Protein AF-A0A835RM66-F1 (afdb_monomer_lite)

Secondary structure (DSSP, 8-state):
-HHHHHHHHHHHHHHHHHHHHHHHHHHHHHHHHHHHHHHHHHHHHHHHHHHHHHHHHHHHHHHHHHHHHHHHHHHHHHHHHHHHHHHHHHHHHTSSSS-----------------------HHHHHHHHHHHHHHHHHHHHHHHGGGGG-S-HHHHHHHHHHHHHHHTSHHHHHHHHHTTHHHHHHHHHHH---HHHHHHHHHHHHHHTTSHHHHHHHHHTTHHHHHHHHGGG---HHHHHHHHHHHHHHTT-GGGHHHHHHTTHHHHHHHGGGG--HHHHHHHHHHHHHHHHHHHHHHHTT---SS-HHHHTTHHHHHHHHHTGGG-

Foldseek 3Di:
DVVVVVVVVVVVVVVVVVVVVVVVVVVVVVVVVVVVVVVVVVVVVVVVVVVVVVVVVVVVVVVVVVVVVVVVVVVVVVVVVVVVVVVVVVVVVVVPPDDDDDDDDDDDDDDDDDDDDDDDDPVVVVVVVVVVCVVCLPPVLLVLLVQLVDPPPVSVLVSLQVLLVQLLDPVNLVVCVVSPVLVSLLCCLQPPPDPSNNLSSLSSLLSSLLDPVSLVVCLVVLVLLSLLVCLVVDLDLSSLLSSLSNLLSNLLDLVCVVSSVVSCNLVSLLVQVVSPDPSNVVSSVSSVVSNVVSVVVCVVVVNDDDDRSCVVSPVVVVCVVCVVVVVD

Sequence (328 aa):
MEESREEEKQQKAMDGLKLRVQEMSQMNEEAASIINSLEAIKDQLLSEKDLLGKELKSSQEKLVSEELRLKSLEVQNADLNKLLANKRVASEDEVTKGTDKNIRPSSVVEFPTHLSKLSKPRETIRGQRATIAKNFEEVGLSNLLPLLKSENLELQTHAVRVIANLAAEDINQQRIVEEGGLDGLLLLLDCSKDATVQRLAAGAIANLAMNGLNQDLIICKGGARLLANMAPKSDDPQTLRMIAGAIANLCGNERLHMILKEDGGLKALLAMVGSNHSNVISQVARGMANFAKCECRNINQGNWKGRSLLIEDGALHWIVANCTAFYR

Organism: Vanilla planifolia (NCBI:txid51239)

InterPro domains:
  IPR000225 Armadillo [PF00514] (172-209)
  IPR000225 Armadillo [PS50176] (139-181)
  IPR000225 Armadillo [PS50176] (180-223)
  IPR000225 Armadillo [SM00185] (129-168)
  IPR000225 Armadillo [SM00185] (169-210)
  IPR000225 Armadillo [SM00185] (211-252)
  IPR000225 Armadillo [SM00185] (253-293)
  IPR011989 Armadillo-like helical [G3DSA:1.25.10.10] (121-325)
  IPR016024 Armadillo-type fold [SSF48371] (140-294)
  IPR045156 Vacuolar protein 8 [PTHR47249] (77-323)

Radius of gyration: 34.59 Å; chains: 1; bounding box: 155×52×51 Å

Structure (mmCIF, N/CA/C/O backbone):
data_AF-A0A835RM66-F1
#
_entry.id   AF-A0A835RM66-F1
#
loop_
_atom_site.group_PDB
_atom_site.id
_atom_site.type_symbol
_atom_site.label_atom_id
_atom_site.label_alt_id
_atom_site.label_comp_id
_atom_site.label_asym_id
_atom_site.label_entity_id
_atom_site.label_seq_id
_atom_site.pdbx_PDB_ins_code
_atom_site.Cartn_x
_atom_site.Cartn_y
_atom_site.Cartn_z
_atom_site.occupancy
_atom_site.B_iso_or_equiv
_atom_site.auth_seq_id
_atom_site.auth_comp_id
_atom_site.auth_asym_id
_atom_site.auth_atom_id
_atom_site.pdbx_PDB_model_num
ATOM 1 N N . MET A 1 1 ? -81.146 17.437 13.739 1.00 63.06 1 MET A N 1
ATOM 2 C CA . MET A 1 1 ? -80.226 16.663 12.867 1.00 63.06 1 MET A CA 1
ATOM 3 C C . MET A 1 1 ? -78.944 17.429 12.560 1.00 63.06 1 MET A C 1
ATOM 5 O O . MET A 1 1 ? -77.903 16.796 12.485 1.00 63.06 1 MET A O 1
ATOM 9 N N . GLU A 1 2 ? -78.996 18.752 12.391 1.00 66.62 2 GLU A N 1
ATOM 10 C CA . GLU A 1 2 ? -77.819 19.572 12.063 1.00 66.62 2 GLU A CA 1
ATOM 11 C C . GLU A 1 2 ? -76.883 19.794 13.266 1.00 66.62 2 GLU A C 1
ATOM 13 O O . GLU A 1 2 ? -75.690 19.546 13.139 1.00 66.62 2 GLU A O 1
ATOM 18 N N . GLU A 1 3 ? -77.420 20.096 14.457 1.00 69.25 3 GLU A N 1
ATOM 19 C CA . GLU A 1 3 ? -76.634 20.208 15.706 1.00 69.25 3 GLU A CA 1
ATOM 20 C C . GLU A 1 3 ? -75.873 18.920 16.051 1.00 69.25 3 GLU A C 1
ATOM 22 O O . GLU A 1 3 ? -74.673 18.956 16.292 1.00 69.25 3 GLU A O 1
ATOM 27 N N . SER A 1 4 ? -76.528 17.759 15.960 1.00 72.00 4 SER A N 1
ATOM 28 C CA . SER A 1 4 ? -75.890 16.460 16.230 1.00 72.00 4 SER A CA 1
ATOM 29 C C . SER A 1 4 ? -74.752 16.127 15.250 1.00 72.00 4 SER A C 1
ATOM 31 O O . SER A 1 4 ? -73.794 15.460 15.633 1.00 72.00 4 SER A O 1
ATOM 33 N N . ARG A 1 5 ? -74.810 16.609 13.999 1.00 76.06 5 ARG A N 1
ATOM 34 C CA . ARG A 1 5 ? -73.709 16.451 13.029 1.00 76.06 5 ARG A CA 1
ATOM 35 C C . ARG A 1 5 ? -72.546 17.397 13.312 1.00 76.06 5 ARG A C 1
ATOM 37 O O . ARG A 1 5 ? -71.402 17.049 13.021 1.00 76.06 5 ARG A O 1
ATOM 44 N N . GLU A 1 6 ? -72.833 18.581 13.839 1.00 79.88 6 GLU A N 1
ATOM 45 C CA . GLU A 1 6 ? -71.812 19.561 14.203 1.00 79.88 6 GLU A CA 1
ATOM 46 C C . GLU A 1 6 ? -71.068 19.135 15.477 1.00 79.88 6 GLU A C 1
ATOM 48 O O . GLU A 1 6 ? -69.840 19.165 15.504 1.00 79.88 6 GLU A O 1
ATOM 53 N N . GLU A 1 7 ? -71.780 18.606 16.474 1.00 80.94 7 GLU A N 1
ATOM 54 C CA . GLU A 1 7 ? -71.184 17.986 17.666 1.00 80.94 7 GLU A CA 1
ATOM 55 C C . GLU A 1 7 ? -70.291 16.790 17.303 1.00 80.94 7 GLU A C 1
ATOM 57 O O . GLU A 1 7 ? -69.170 16.674 17.799 1.00 80.94 7 GLU A O 1
ATOM 62 N N . GLU A 1 8 ? -70.721 15.930 16.374 1.00 82.69 8 GLU A N 1
ATOM 63 C CA . GLU A 1 8 ? -69.911 14.792 15.923 1.00 82.69 8 GLU A CA 1
ATOM 64 C C . GLU A 1 8 ? -68.631 15.241 15.189 1.00 82.69 8 GLU A C 1
ATOM 66 O O . GLU A 1 8 ? -67.564 14.639 15.348 1.00 82.69 8 GLU A O 1
ATOM 71 N N . LYS A 1 9 ? -68.702 16.324 14.401 1.00 84.62 9 LYS A N 1
ATOM 72 C CA . LYS A 1 9 ? -67.518 16.930 13.769 1.00 84.62 9 LYS A CA 1
ATOM 73 C C . LYS A 1 9 ? -66.567 17.532 14.798 1.00 84.62 9 LYS A C 1
ATOM 75 O O . LYS A 1 9 ? -65.358 17.333 14.681 1.00 84.62 9 LYS A O 1
ATOM 80 N N . GLN A 1 10 ? -67.093 18.243 15.794 1.00 86.94 10 GLN A N 1
ATOM 81 C CA . GLN A 1 10 ? -66.290 18.830 16.866 1.00 86.94 10 GLN A CA 1
ATOM 82 C C . GLN A 1 10 ? -65.613 17.751 17.713 1.00 86.94 10 GLN A C 1
ATOM 84 O O . GLN A 1 10 ? -64.426 17.872 18.016 1.00 86.94 10 GLN A O 1
ATOM 89 N N . GLN A 1 11 ? -66.315 16.657 18.010 1.00 87.31 11 GLN A N 1
ATOM 90 C CA . GLN A 1 11 ? -65.754 15.524 18.739 1.00 87.31 11 GLN A CA 1
ATOM 91 C C . GLN A 1 11 ? -64.616 14.855 17.955 1.00 87.31 11 GLN A C 1
ATOM 93 O O . GLN A 1 11 ? -63.528 14.666 18.493 1.00 87.31 11 GLN A O 1
ATOM 98 N N . LYS A 1 12 ? -64.803 14.602 16.651 1.00 88.75 12 LYS A N 1
ATOM 99 C CA . LYS A 1 12 ? -63.736 14.066 15.783 1.00 88.75 12 LYS A CA 1
ATOM 100 C C . LYS A 1 12 ? -62.524 14.998 15.693 1.00 88.75 12 LYS A C 1
ATOM 102 O O . LYS A 1 12 ? -61.390 14.524 15.681 1.00 88.75 12 LYS A O 1
ATOM 107 N N . ALA A 1 13 ? -62.742 16.313 15.645 1.00 90.12 13 ALA A N 1
ATOM 108 C CA . ALA A 1 13 ? -61.656 17.292 15.656 1.00 90.12 13 ALA A CA 1
ATOM 109 C C . ALA A 1 13 ? -60.898 17.290 16.995 1.00 90.12 13 ALA A C 1
ATOM 111 O O . ALA A 1 13 ? -59.668 17.335 17.006 1.00 90.12 13 ALA A O 1
ATOM 112 N N . MET A 1 14 ? -61.617 17.187 18.116 1.00 91.06 14 MET A N 1
ATOM 113 C CA . MET A 1 14 ? -61.035 17.107 19.456 1.00 91.06 14 MET A CA 1
ATOM 114 C C . MET A 1 14 ? -60.210 15.830 19.648 1.00 91.06 14 MET A C 1
ATOM 116 O O . MET A 1 14 ? -59.100 15.893 20.176 1.00 91.06 14 MET A O 1
ATOM 120 N N . ASP A 1 15 ? -60.708 14.689 19.174 1.00 91.50 15 ASP A N 1
ATOM 121 C CA . ASP A 1 15 ? -59.996 13.412 19.255 1.00 91.50 15 ASP A CA 1
ATOM 122 C C . ASP A 1 15 ? -58.751 13.400 18.352 1.00 91.50 15 ASP A C 1
ATOM 124 O O . ASP A 1 15 ? -57.687 12.938 18.767 1.00 91.50 15 ASP A O 1
ATOM 128 N N . GLY A 1 16 ? -58.830 14.013 17.165 1.00 92.69 16 GLY A N 1
ATOM 129 C CA . GLY A 1 16 ? -57.670 14.216 16.293 1.00 92.69 16 GLY A CA 1
ATOM 130 C C . GLY A 1 16 ? -56.599 15.128 16.905 1.00 92.69 16 GLY A C 1
ATOM 131 O O . GLY A 1 16 ? -55.405 14.870 16.752 1.00 92.69 16 GLY A O 1
ATOM 132 N N . LEU A 1 17 ? -57.003 16.175 17.633 1.00 92.50 17 LEU A N 1
ATOM 133 C CA . LEU A 1 17 ? -56.071 17.032 18.371 1.00 92.50 17 LEU A CA 1
ATOM 134 C C . LEU A 1 17 ? -55.419 16.291 19.543 1.00 92.50 17 LEU A C 1
ATOM 136 O O . LEU A 1 17 ? -54.210 16.418 19.725 1.00 92.50 17 LEU A O 1
ATOM 140 N N . LYS A 1 18 ? -56.176 15.487 20.301 1.00 93.38 18 LYS A N 1
ATOM 141 C CA . LYS A 1 18 ? -55.625 14.663 21.391 1.00 93.38 18 LYS A CA 1
ATOM 142 C C . LYS A 1 18 ? -54.568 13.684 20.888 1.00 93.38 18 LYS A C 1
ATOM 144 O O . LYS A 1 18 ? -53.507 13.594 21.499 1.00 93.38 18 LYS A O 1
ATOM 149 N N . LEU A 1 19 ? -54.828 13.013 19.764 1.00 94.12 19 LEU A N 1
ATOM 150 C CA . LEU A 1 19 ? -53.869 12.085 19.164 1.00 94.12 19 LEU A CA 1
ATOM 151 C C . LEU A 1 19 ? -52.563 12.797 18.781 1.00 94.12 19 LEU A C 1
ATOM 153 O O . LEU A 1 19 ? -51.488 12.349 19.163 1.00 94.12 19 LEU A O 1
ATOM 157 N N . ARG A 1 20 ? -52.650 13.962 18.125 1.00 93.81 20 ARG A N 1
ATOM 158 C CA . ARG A 1 20 ? -51.460 14.755 17.763 1.00 93.81 20 ARG A CA 1
ATOM 159 C C . ARG A 1 20 ? -50.673 15.246 18.975 1.00 93.81 20 ARG A C 1
ATOM 161 O O . ARG A 1 20 ? -49.449 15.297 18.924 1.00 93.81 20 ARG A O 1
ATOM 168 N N . VAL A 1 21 ? -51.355 15.638 20.053 1.00 93.62 21 VAL A N 1
ATOM 169 C CA . VAL A 1 21 ? -50.689 16.046 21.301 1.00 93.62 21 VAL A CA 1
ATOM 170 C C . VAL A 1 21 ? -49.942 14.864 21.920 1.00 93.62 21 VAL A C 1
ATOM 172 O O . VAL A 1 21 ? -48.814 15.044 22.367 1.00 93.62 21 VAL A O 1
ATOM 175 N N . GLN A 1 22 ? -50.528 13.665 21.889 1.00 93.88 22 GLN A N 1
ATOM 176 C CA . GLN A 1 22 ? -49.893 12.445 22.388 1.00 93.88 22 GLN A CA 1
ATOM 177 C C . GLN A 1 22 ? -48.671 12.032 21.549 1.00 93.88 22 GLN A C 1
ATOM 179 O O . GLN A 1 22 ? -47.625 11.695 22.101 1.00 93.88 22 GLN A O 1
ATOM 184 N N . GLU A 1 23 ? -48.768 12.104 20.220 1.00 94.19 23 GLU A N 1
ATOM 185 C CA . GLU A 1 23 ? -47.629 11.870 19.320 1.00 94.19 23 GLU A CA 1
ATOM 186 C C . GLU A 1 23 ? -46.503 12.881 19.585 1.00 94.19 23 GLU A C 1
ATOM 188 O O . GLU A 1 23 ? -45.331 12.518 19.664 1.00 94.19 23 GLU A O 1
ATOM 193 N N . MET A 1 24 ? -46.852 14.155 19.790 1.00 92.00 24 MET A N 1
ATOM 194 C CA . MET A 1 24 ? -45.885 15.207 20.098 1.00 92.00 24 MET A CA 1
ATOM 195 C C . MET A 1 24 ? -45.226 15.020 21.469 1.00 92.00 24 MET A C 1
ATOM 197 O O . MET A 1 24 ? -44.024 15.246 21.593 1.00 92.00 24 MET A O 1
ATOM 201 N N . SER A 1 25 ? -45.969 14.586 22.493 1.00 92.06 25 SER A N 1
ATOM 202 C CA . SER A 1 25 ? -45.381 14.280 23.802 1.00 92.06 25 SER A CA 1
ATOM 203 C C . SER A 1 25 ? -44.422 13.096 23.726 1.00 92.06 25 SER A C 1
ATOM 205 O O . SER A 1 25 ? -43.335 13.177 24.288 1.00 92.06 25 SER A O 1
ATOM 207 N N . GLN A 1 26 ? -44.771 12.049 22.973 1.00 94.31 26 GLN A N 1
ATOM 208 C CA . GLN A 1 26 ? -43.894 10.894 22.790 1.00 94.31 26 GLN A CA 1
ATOM 209 C C . GLN A 1 26 ? -42.601 11.282 22.058 1.00 94.31 26 GLN A C 1
ATOM 211 O O . GLN A 1 26 ? -41.511 10.950 22.518 1.00 94.31 26 GLN A O 1
ATOM 216 N N . MET A 1 27 ? -42.699 12.057 20.971 1.00 93.00 27 MET A N 1
ATOM 217 C CA . MET A 1 27 ? -41.512 12.566 20.272 1.00 93.00 27 MET A CA 1
ATOM 218 C C . MET A 1 27 ? -40.627 13.433 21.180 1.00 93.00 27 MET A C 1
ATOM 220 O O . MET A 1 27 ? -39.403 13.365 21.091 1.00 93.00 27 MET A O 1
ATOM 224 N N . ASN A 1 28 ? -41.223 14.233 22.069 1.00 91.06 28 ASN A N 1
ATOM 225 C CA . ASN A 1 28 ? -40.467 15.045 23.023 1.00 91.06 28 ASN A CA 1
ATOM 226 C C . ASN A 1 28 ? -39.742 14.191 24.076 1.00 91.06 28 ASN A C 1
ATOM 228 O O . ASN A 1 28 ? -38.606 14.505 24.430 1.00 91.06 28 ASN A O 1
ATOM 232 N N . GLU A 1 29 ? -40.360 13.112 24.560 1.00 94.69 29 GLU A N 1
ATOM 233 C CA . GLU A 1 29 ? -39.720 12.161 25.480 1.00 94.69 29 GLU A CA 1
ATOM 234 C C . GLU A 1 29 ? -38.554 11.421 24.810 1.00 94.69 29 GLU A C 1
ATOM 236 O O . GLU A 1 29 ? -37.467 11.318 25.385 1.00 94.69 29 GLU A O 1
ATOM 241 N N . GLU A 1 30 ? -38.738 10.974 23.565 1.00 93.44 30 GLU A N 1
ATOM 242 C CA . GLU A 1 30 ? -37.680 10.347 22.766 1.00 93.44 30 GLU A CA 1
ATOM 243 C C . GLU A 1 30 ? -36.512 11.317 22.528 1.00 93.44 30 GLU A C 1
ATOM 245 O O . GLU A 1 30 ? -35.349 10.961 22.740 1.00 93.44 30 GLU A O 1
ATOM 250 N N . ALA A 1 31 ? -36.806 12.573 22.175 1.00 92.75 31 ALA A N 1
ATOM 251 C CA . ALA A 1 31 ? -35.794 13.612 22.009 1.00 92.75 31 ALA A CA 1
ATOM 252 C C . ALA A 1 31 ? -35.022 13.884 23.313 1.00 92.75 31 ALA A C 1
ATOM 254 O O . ALA A 1 31 ? -33.794 13.988 23.286 1.00 92.75 31 ALA A O 1
ATOM 255 N N . ALA A 1 32 ? -35.706 13.940 24.460 1.00 94.81 32 ALA A N 1
ATOM 256 C CA . ALA A 1 32 ? -35.064 14.114 25.763 1.00 94.81 32 ALA A CA 1
ATOM 257 C C . ALA A 1 32 ? -34.131 12.939 26.109 1.00 94.81 32 ALA A C 1
ATOM 259 O O . ALA A 1 32 ? -33.016 13.149 26.591 1.00 94.81 32 ALA A O 1
ATOM 260 N N . SER A 1 33 ? -34.539 11.703 25.802 1.00 94.38 33 SER A N 1
ATOM 261 C CA . SER A 1 33 ? -33.693 10.517 25.989 1.00 94.38 33 SER A CA 1
ATOM 262 C C . SER A 1 33 ? -32.429 10.558 25.122 1.00 94.38 33 SER A C 1
ATOM 264 O O . SER A 1 33 ? -31.346 10.176 25.578 1.00 94.38 33 SER A O 1
ATOM 266 N N . ILE A 1 34 ? -32.543 11.032 23.876 1.00 94.25 34 ILE A N 1
ATOM 267 C CA . ILE A 1 34 ? -31.396 11.200 22.972 1.00 94.25 34 ILE A CA 1
ATOM 268 C C . ILE A 1 34 ? -30.441 12.266 23.515 1.00 94.25 34 ILE A C 1
ATOM 270 O O . ILE A 1 34 ? -29.236 12.024 23.556 1.00 94.25 34 ILE A O 1
ATOM 274 N N . ILE A 1 35 ? -30.959 13.411 23.971 1.00 94.38 35 ILE A N 1
ATOM 275 C CA . ILE A 1 35 ? -30.142 14.492 24.544 1.00 94.38 35 ILE A CA 1
ATOM 276 C C . ILE A 1 35 ? -29.338 13.981 25.743 1.00 94.38 35 ILE A C 1
ATOM 278 O O . ILE A 1 35 ? -28.118 14.122 25.745 1.00 94.38 35 ILE A O 1
ATOM 282 N N . ASN A 1 36 ? -29.979 13.292 26.690 1.00 93.75 36 ASN A N 1
ATOM 283 C CA . ASN A 1 36 ? -29.290 12.720 27.853 1.00 93.75 36 ASN A CA 1
ATOM 284 C C . ASN A 1 36 ? -28.191 11.721 27.446 1.00 93.75 36 ASN A C 1
ATOM 286 O O . ASN A 1 36 ? -27.113 11.686 28.038 1.00 93.75 36 ASN A O 1
ATOM 290 N N . SER A 1 37 ? -28.446 10.917 26.409 1.00 93.94 37 SER A N 1
ATOM 291 C CA . SER A 1 37 ? -27.461 9.961 25.889 1.00 93.94 37 SER A CA 1
ATOM 292 C C . SER A 1 37 ? -26.264 10.674 25.250 1.00 93.94 37 SER A C 1
ATOM 294 O O . SER A 1 37 ? -25.119 10.272 25.450 1.00 93.94 37 SER A O 1
ATOM 296 N N . LEU A 1 38 ? -26.511 11.754 24.504 1.00 92.12 38 LEU A N 1
ATOM 297 C CA . LEU A 1 38 ? -25.459 12.570 23.896 1.00 92.12 38 LEU A CA 1
ATOM 298 C C . LEU A 1 38 ? -24.633 13.323 24.945 1.00 92.12 38 LEU A C 1
ATOM 300 O O . LEU A 1 38 ? -23.418 13.433 24.786 1.00 92.12 38 LEU A O 1
ATOM 304 N N . GLU A 1 39 ? -25.258 13.810 26.017 1.00 94.44 39 GLU A N 1
ATOM 305 C CA . GLU A 1 39 ? -24.559 14.436 27.143 1.00 94.44 39 GLU A CA 1
ATOM 306 C C . GLU A 1 39 ? -23.623 13.444 27.845 1.00 94.44 39 GLU A C 1
ATOM 308 O O . GLU A 1 39 ? -22.453 13.760 28.054 1.00 94.44 39 GLU A O 1
ATOM 313 N N . ALA A 1 40 ? -24.073 12.209 28.084 1.00 94.56 40 ALA A N 1
ATOM 314 C CA . ALA A 1 40 ? -23.223 11.163 28.654 1.00 94.56 40 ALA A CA 1
ATOM 315 C C . ALA A 1 40 ? -22.010 10.835 27.759 1.00 94.56 40 ALA A C 1
ATOM 317 O O . ALA A 1 40 ? -20.884 10.713 28.248 1.00 94.56 40 ALA A O 1
ATOM 318 N N . ILE A 1 41 ? -22.214 10.740 26.439 1.00 93.12 41 ILE A N 1
ATOM 319 C CA . ILE A 1 41 ? -21.122 10.519 25.474 1.00 93.12 41 ILE A CA 1
ATOM 320 C C . ILE A 1 41 ? -20.146 11.701 25.481 1.00 93.12 41 ILE A C 1
ATOM 322 O O . ILE A 1 41 ? -18.931 11.504 25.451 1.00 93.12 41 ILE A O 1
ATOM 326 N N . LYS A 1 42 ? -20.656 12.935 25.539 1.00 94.38 42 LYS A N 1
ATOM 327 C CA . LYS A 1 42 ? -19.829 14.145 25.602 1.00 94.38 42 LYS A CA 1
ATOM 328 C C . LYS A 1 42 ? -18.935 14.147 26.843 1.00 94.38 42 LYS A C 1
ATOM 330 O O . LYS A 1 42 ? -17.751 14.461 26.721 1.00 94.38 42 LYS A O 1
ATOM 335 N N . ASP A 1 43 ? -19.472 13.781 28.002 1.00 94.69 43 ASP A N 1
ATOM 336 C CA . ASP A 1 43 ? -18.705 13.720 29.249 1.00 94.69 43 ASP A CA 1
ATOM 337 C C . ASP A 1 43 ? -17.638 12.617 29.209 1.00 94.69 43 ASP A C 1
ATOM 339 O O . ASP A 1 43 ? -16.500 12.833 29.638 1.00 94.69 43 ASP A O 1
ATOM 343 N N . GLN A 1 44 ? -17.955 11.464 28.610 1.00 94.75 44 GLN A N 1
ATOM 344 C CA . GLN A 1 44 ? -16.984 10.391 28.392 1.00 94.75 44 GLN A CA 1
ATOM 345 C C . GLN A 1 44 ? -15.830 10.843 27.482 1.00 94.75 44 GLN A C 1
ATOM 347 O O . GLN A 1 44 ? -14.663 10.652 27.828 1.00 94.75 44 GLN A O 1
ATOM 352 N N . LEU A 1 45 ? -16.141 11.500 26.360 1.00 91.69 45 LEU A N 1
ATOM 353 C CA . LEU A 1 45 ? -15.136 12.029 25.432 1.00 91.69 45 LEU A CA 1
ATOM 354 C C . LEU A 1 45 ? -14.274 13.128 26.068 1.00 91.69 45 LEU A C 1
ATOM 356 O O . LEU A 1 45 ? -13.076 13.209 25.795 1.00 91.69 45 LEU A O 1
ATOM 360 N N . LEU A 1 46 ? -14.855 13.973 26.927 1.00 94.62 46 LEU A N 1
ATOM 361 C CA . LEU A 1 46 ? -14.103 14.972 27.691 1.00 94.62 46 LEU A CA 1
ATOM 362 C C . LEU A 1 46 ? -13.114 14.310 28.657 1.00 94.62 46 LEU A C 1
ATOM 364 O O . LEU A 1 46 ? -11.952 14.712 28.706 1.00 94.62 46 LEU A O 1
ATOM 368 N N . SER A 1 47 ? -13.538 13.262 29.368 1.00 93.31 47 SER A N 1
ATOM 369 C CA . SER A 1 47 ? -12.659 12.512 30.271 1.00 93.31 47 SER A CA 1
ATOM 370 C C . SER A 1 47 ? -11.510 11.819 29.528 1.00 93.31 47 SER A C 1
ATOM 372 O O . SER A 1 47 ? -10.362 11.875 29.975 1.00 93.31 47 SER A O 1
ATOM 374 N N . GLU A 1 48 ? -11.792 11.216 28.372 1.00 94.75 48 GLU A N 1
ATOM 375 C CA . GLU A 1 48 ? -10.781 10.572 27.528 1.00 94.75 48 GLU A CA 1
ATOM 376 C C . GLU A 1 48 ? -9.774 11.588 26.972 1.00 94.75 48 GLU A C 1
ATOM 378 O O . GLU A 1 48 ? -8.562 11.365 27.027 1.00 94.75 48 GLU A O 1
ATOM 383 N N . LYS A 1 49 ? -10.253 12.755 26.523 1.00 93.25 49 LYS A N 1
ATOM 384 C CA . LYS A 1 49 ? -9.398 13.863 26.078 1.00 93.25 49 LYS A CA 1
ATOM 385 C C . LYS A 1 49 ? -8.436 14.317 27.179 1.00 93.25 49 LYS A C 1
ATOM 387 O O . LYS A 1 49 ? -7.259 14.550 26.899 1.00 93.25 49 LYS A O 1
ATOM 392 N N . ASP A 1 50 ? -8.912 14.435 28.417 1.00 93.56 50 ASP A N 1
ATOM 393 C CA . ASP A 1 50 ? -8.076 14.832 29.552 1.00 93.56 50 ASP A CA 1
ATOM 394 C C . ASP A 1 50 ? -7.018 13.773 29.891 1.00 93.56 50 ASP A C 1
ATOM 396 O O . ASP A 1 50 ? -5.886 14.119 30.246 1.00 93.56 50 ASP A O 1
ATOM 400 N N . LEU A 1 51 ? -7.354 12.484 29.767 1.00 94.62 51 LEU A N 1
ATOM 401 C CA . LEU A 1 51 ? -6.406 11.387 29.963 1.00 94.62 51 LEU A CA 1
ATOM 402 C C . LEU A 1 51 ? -5.313 11.401 28.886 1.00 94.62 51 LEU A C 1
ATOM 404 O O . LEU A 1 51 ? -4.128 11.434 29.221 1.00 94.62 51 LEU A O 1
ATOM 408 N N . LEU A 1 52 ? -5.705 11.480 27.611 1.00 92.19 52 LEU A N 1
ATOM 409 C CA . LEU A 1 52 ? -4.776 11.567 26.482 1.00 92.19 52 LEU A CA 1
ATOM 410 C C . LEU A 1 52 ? -3.878 12.806 26.579 1.00 92.19 52 LEU A C 1
ATOM 412 O O . LEU A 1 52 ? -2.684 12.732 26.296 1.00 92.19 52 LEU A O 1
ATOM 416 N N . GLY A 1 53 ? -4.413 13.939 27.044 1.00 92.56 53 GLY A N 1
ATOM 417 C CA . GLY A 1 53 ? -3.626 15.147 27.294 1.00 92.56 53 GLY A CA 1
ATOM 418 C C . GLY A 1 53 ? -2.527 14.940 28.344 1.00 92.56 53 GLY A C 1
ATOM 419 O O . GLY A 1 53 ? -1.399 15.407 28.165 1.00 92.56 53 GLY A O 1
ATOM 420 N N . LYS A 1 54 ? -2.820 14.199 29.422 1.00 94.38 54 LYS A N 1
ATOM 421 C CA . LYS A 1 54 ? -1.827 13.846 30.454 1.00 94.38 54 LYS A CA 1
ATOM 422 C C . LYS A 1 54 ? -0.769 12.880 29.918 1.00 94.38 54 LYS A C 1
ATOM 424 O O . LYS A 1 54 ? 0.418 13.085 30.174 1.00 94.38 54 LYS A O 1
ATOM 429 N N . GLU A 1 55 ? -1.175 11.861 29.164 1.00 94.88 55 GLU A N 1
ATOM 430 C CA . GLU A 1 55 ? -0.255 10.890 28.554 1.00 94.88 55 GLU A CA 1
ATOM 431 C C . GLU A 1 55 ? 0.672 11.537 27.522 1.00 94.88 55 GLU A C 1
ATOM 433 O O . GLU A 1 55 ? 1.877 11.264 27.511 1.00 94.88 55 GLU A O 1
ATOM 438 N N . LEU A 1 56 ? 0.138 12.447 26.703 1.00 92.50 56 LEU A N 1
ATOM 439 C CA . LEU A 1 56 ? 0.913 13.215 25.735 1.00 92.50 56 LEU A CA 1
ATOM 440 C C . LEU A 1 56 ? 1.966 14.071 26.440 1.00 92.50 56 LEU A C 1
ATOM 442 O O . LEU A 1 56 ? 3.136 14.029 26.063 1.00 92.50 56 LEU A O 1
ATOM 446 N N . LYS A 1 57 ? 1.579 14.791 27.501 1.00 94.38 57 LYS A N 1
ATOM 447 C CA . LYS A 1 57 ? 2.514 15.603 28.288 1.00 94.38 57 LYS A CA 1
ATOM 448 C C . LYS A 1 57 ? 3.612 14.747 28.928 1.00 94.38 57 LYS A C 1
ATOM 450 O O . LYS A 1 57 ? 4.787 15.085 28.819 1.00 94.38 57 LYS A O 1
ATOM 455 N N . SER A 1 58 ? 3.256 13.603 29.517 1.00 92.94 58 SER A N 1
ATOM 456 C CA . SER A 1 58 ? 4.241 12.664 30.075 1.00 92.94 58 SER A CA 1
ATOM 457 C C . SER A 1 58 ? 5.196 12.122 29.004 1.00 92.94 58 SER A C 1
ATOM 459 O O . SER A 1 58 ? 6.396 11.985 29.245 1.00 92.94 58 SER A O 1
ATOM 461 N N . SER A 1 59 ? 4.690 11.840 27.804 1.00 89.12 59 SER A N 1
ATOM 462 C CA . SER A 1 59 ? 5.505 11.363 26.682 1.00 89.12 59 SER A CA 1
ATOM 463 C C . SER A 1 59 ? 6.453 12.447 26.160 1.00 89.12 59 SER A C 1
ATOM 465 O O . SER A 1 59 ? 7.617 12.155 25.890 1.00 89.12 59 SER A O 1
ATOM 467 N N . GLN A 1 60 ? 6.000 13.702 26.093 1.00 92.69 60 GLN A N 1
ATOM 468 C CA . GLN A 1 60 ? 6.839 14.853 25.741 1.00 92.69 60 GLN A CA 1
ATOM 469 C C . GLN A 1 60 ? 7.970 15.064 26.756 1.00 92.69 60 GLN A C 1
ATOM 471 O O . GLN A 1 60 ? 9.119 15.238 26.360 1.00 92.69 60 GLN A O 1
ATOM 476 N N . GLU A 1 61 ? 7.680 14.982 28.058 1.00 94.31 61 GLU A N 1
ATOM 477 C CA . GLU A 1 61 ? 8.696 15.101 29.116 1.00 94.31 61 GLU A CA 1
ATOM 478 C C . GLU A 1 61 ? 9.760 13.992 29.019 1.00 94.31 61 GLU A C 1
ATOM 480 O O . GLU A 1 61 ? 10.961 14.257 29.153 1.00 94.31 61 GLU A O 1
ATOM 485 N N . LYS A 1 62 ? 9.345 12.752 28.719 1.00 93.69 62 LYS A N 1
ATOM 486 C CA . LYS A 1 62 ? 10.269 11.628 28.484 1.00 93.69 62 LYS A CA 1
ATOM 487 C C . LYS A 1 62 ? 11.149 11.858 27.259 1.00 93.69 62 LYS A C 1
ATOM 489 O O . LYS A 1 62 ? 12.346 11.595 27.326 1.00 93.69 62 LYS A O 1
ATOM 494 N N . LEU A 1 63 ? 10.578 12.369 26.169 1.00 93.06 63 LEU A N 1
ATOM 495 C CA . LEU A 1 63 ? 11.312 12.639 24.935 1.00 93.06 63 LEU A CA 1
ATOM 496 C C . LEU A 1 63 ? 12.368 13.733 25.141 1.00 93.06 63 LEU A C 1
ATOM 498 O O . LEU A 1 63 ? 13.523 13.534 24.780 1.00 93.06 63 LEU A O 1
ATOM 502 N N . VAL A 1 64 ? 12.018 14.829 25.823 1.00 95.00 64 VAL A N 1
ATOM 503 C CA . VAL A 1 64 ? 12.980 15.884 26.198 1.00 95.00 64 VAL A CA 1
ATOM 504 C C . VAL A 1 64 ? 14.098 15.339 27.093 1.00 95.00 64 VAL A C 1
ATOM 506 O O . VAL A 1 64 ? 15.271 15.660 26.891 1.00 95.00 64 VAL A O 1
ATOM 509 N N . SER A 1 65 ? 13.766 14.491 28.070 1.00 90.31 65 SER A N 1
ATOM 510 C CA . SER A 1 65 ? 14.773 13.865 28.940 1.00 90.31 65 SER A CA 1
ATOM 511 C C . SER A 1 65 ? 15.738 12.980 28.144 1.00 90.31 65 SER A C 1
ATOM 513 O O . SER A 1 65 ? 16.947 12.991 28.388 1.00 90.31 65 SER A O 1
ATOM 515 N N . GLU A 1 66 ? 15.221 12.252 27.157 1.00 90.38 66 GLU A N 1
ATOM 516 C CA . GLU A 1 66 ? 16.016 11.387 26.293 1.00 90.38 66 GLU A CA 1
ATOM 517 C C . GLU A 1 66 ? 16.901 12.188 25.326 1.00 90.38 66 GLU A C 1
ATOM 519 O O . GLU A 1 66 ? 18.074 11.858 25.153 1.00 90.38 66 GLU A O 1
ATOM 524 N N . GLU A 1 67 ? 16.408 13.298 24.770 1.00 91.50 67 GLU A N 1
ATOM 525 C CA . GLU A 1 67 ? 17.218 14.215 23.959 1.00 91.50 67 GLU A CA 1
ATOM 526 C C . GLU A 1 67 ? 18.400 14.794 24.748 1.00 91.50 67 GLU A C 1
ATOM 528 O O . GLU A 1 67 ? 19.522 14.869 24.237 1.00 91.50 67 GLU A O 1
ATOM 533 N N . LEU A 1 68 ? 18.178 15.185 26.008 1.00 93.25 68 LEU A N 1
ATOM 534 C CA . LEU A 1 68 ? 19.250 15.647 26.895 1.00 93.25 68 LEU A CA 1
ATOM 535 C C . LEU A 1 68 ? 20.271 14.535 27.171 1.00 93.25 68 LEU A C 1
ATOM 537 O O . LEU A 1 68 ? 21.480 14.789 27.159 1.00 93.25 68 LEU A O 1
ATOM 541 N N . ARG A 1 69 ? 19.803 13.296 27.366 1.00 94.56 69 ARG A N 1
ATOM 542 C CA . ARG A 1 69 ? 20.665 12.121 27.551 1.00 94.56 69 ARG A CA 1
ATOM 543 C C . ARG A 1 69 ? 21.530 11.855 26.318 1.00 94.56 69 ARG A C 1
ATOM 545 O O . ARG A 1 69 ? 22.732 11.631 26.462 1.00 94.56 69 ARG A O 1
ATOM 552 N N . LEU A 1 70 ? 20.949 11.918 25.118 1.00 89.94 70 LEU A N 1
ATOM 553 C CA . LEU A 1 70 ? 21.673 11.729 23.858 1.00 89.94 70 LEU A CA 1
ATOM 554 C C . LEU A 1 70 ? 22.752 12.800 23.660 1.00 89.94 70 LEU A C 1
ATOM 556 O O . LEU A 1 70 ? 23.899 12.447 23.394 1.00 89.94 70 LEU A O 1
ATOM 560 N N . LYS A 1 71 ? 22.437 14.079 23.909 1.00 93.44 71 LYS A N 1
ATOM 561 C CA . LYS A 1 71 ? 23.429 15.171 23.858 1.00 93.44 71 LYS A CA 1
ATOM 562 C C . LYS A 1 71 ? 24.590 14.948 24.832 1.00 93.44 71 LYS A C 1
ATOM 564 O O . LYS A 1 71 ? 25.742 15.198 24.488 1.00 93.44 71 LYS A O 1
ATOM 569 N N . SER A 1 72 ? 24.316 14.453 26.041 1.00 91.19 72 SER A N 1
ATOM 570 C CA . SER A 1 72 ? 25.372 14.134 27.013 1.00 91.19 72 SER A CA 1
ATOM 571 C C . SER A 1 72 ? 26.285 13.002 26.525 1.00 91.19 72 SER A C 1
ATOM 573 O O . SER A 1 72 ? 27.509 13.110 26.626 1.00 91.19 72 SER A O 1
ATOM 575 N N . LEU A 1 73 ? 25.713 11.947 25.938 1.00 90.00 73 LEU A N 1
ATOM 576 C CA . LEU A 1 73 ? 26.481 10.841 25.360 1.00 90.00 73 LEU A CA 1
ATOM 577 C C . LEU A 1 73 ? 27.304 11.268 24.140 1.00 90.00 73 LEU A C 1
ATOM 579 O O . LEU A 1 73 ? 28.416 10.778 23.956 1.00 90.00 73 LEU A O 1
ATOM 583 N N . GLU A 1 74 ? 26.798 12.181 23.313 1.00 90.44 74 GLU A N 1
ATOM 584 C CA . GLU A 1 74 ? 27.557 12.756 22.197 1.00 90.44 74 GLU A CA 1
ATOM 585 C C . GLU A 1 74 ? 28.808 13.495 22.685 1.00 90.44 74 GLU A C 1
ATOM 587 O O . GLU A 1 74 ? 29.893 13.283 22.139 1.00 90.44 74 GLU A O 1
ATOM 592 N N . VAL A 1 75 ? 28.689 14.293 23.754 1.00 92.56 75 VAL A N 1
ATOM 593 C CA . VAL A 1 75 ? 29.836 14.974 24.380 1.00 92.56 75 VAL A CA 1
ATOM 594 C C . VAL A 1 75 ? 30.843 13.959 24.925 1.00 92.56 75 VAL A C 1
ATOM 596 O O . VAL A 1 75 ? 32.030 14.051 24.616 1.00 92.56 75 VAL A O 1
ATOM 599 N N . GLN A 1 76 ? 30.380 12.941 25.659 1.00 91.12 76 GLN A N 1
ATOM 600 C CA . GLN A 1 76 ? 31.258 11.887 26.185 1.00 91.12 76 GLN A CA 1
ATOM 601 C C . GLN A 1 76 ? 31.988 11.122 25.071 1.00 91.12 76 GLN A C 1
ATOM 603 O O . GLN A 1 76 ? 33.185 10.854 25.182 1.00 91.12 76 GLN A O 1
ATOM 608 N N . ASN A 1 77 ? 31.298 10.801 23.974 1.00 85.62 77 ASN A N 1
ATOM 609 C CA . ASN A 1 77 ? 31.912 10.160 22.812 1.00 85.62 77 ASN A CA 1
ATOM 610 C C . ASN A 1 77 ? 32.952 11.066 22.138 1.00 85.62 77 ASN A C 1
ATOM 612 O O . ASN A 1 77 ? 34.002 10.583 21.712 1.00 85.62 77 ASN A O 1
ATOM 616 N N . ALA A 1 78 ? 32.706 12.377 22.059 1.00 90.12 78 ALA A N 1
ATOM 617 C CA . ALA A 1 78 ? 33.678 13.330 21.529 1.00 90.12 78 ALA A CA 1
ATOM 618 C C . ALA A 1 78 ? 34.950 13.396 22.394 1.00 90.12 78 ALA A C 1
ATOM 620 O O . ALA A 1 78 ? 36.060 13.409 21.853 1.00 90.12 78 ALA A O 1
ATOM 621 N N . ASP A 1 79 ? 34.807 13.381 23.720 1.00 90.12 79 ASP A N 1
ATOM 622 C CA . ASP A 1 79 ? 35.938 13.389 24.652 1.00 90.12 79 ASP A CA 1
ATOM 623 C C . ASP A 1 79 ? 36.743 12.084 24.594 1.00 90.12 79 ASP A C 1
ATOM 625 O O . ASP A 1 79 ? 37.976 12.117 24.523 1.00 90.12 79 ASP A O 1
ATOM 629 N N . LEU A 1 80 ? 36.069 10.932 24.525 1.00 86.31 80 LEU A N 1
ATOM 630 C CA . LEU A 1 80 ? 36.722 9.636 24.314 1.00 86.31 80 LEU A CA 1
ATOM 631 C C . LEU A 1 80 ? 37.491 9.594 22.989 1.00 86.31 80 LEU A C 1
ATOM 633 O O . LEU A 1 80 ? 38.634 9.138 22.955 1.00 86.31 80 LEU A O 1
ATOM 637 N N . ASN A 1 81 ? 36.911 10.123 21.911 1.00 84.31 81 ASN A N 1
ATOM 638 C CA . ASN A 1 81 ? 37.579 10.196 20.614 1.00 84.31 81 ASN A CA 1
ATOM 639 C C . ASN A 1 81 ? 38.819 11.101 20.645 1.00 84.31 81 ASN A C 1
ATOM 641 O O . ASN A 1 81 ? 39.846 10.736 20.068 1.00 84.31 81 ASN A O 1
ATOM 645 N N . LYS A 1 82 ? 38.779 12.233 21.362 1.00 87.81 82 LYS A N 1
ATOM 646 C CA . LYS A 1 82 ? 39.969 13.076 21.589 1.00 87.81 82 LYS A CA 1
ATOM 647 C C . LYS A 1 82 ? 41.050 12.334 22.375 1.00 87.81 82 LYS A C 1
ATOM 649 O O . LYS A 1 82 ? 42.217 12.379 21.994 1.00 87.81 82 LYS A O 1
ATOM 654 N N . LEU A 1 83 ? 40.681 11.617 23.439 1.00 84.88 83 LEU A N 1
ATOM 655 C CA . LEU A 1 83 ? 41.626 10.819 24.230 1.00 84.88 83 LEU A CA 1
ATOM 656 C C . LEU A 1 83 ? 42.277 9.706 23.400 1.00 84.88 83 LEU A C 1
ATOM 658 O O . LEU A 1 83 ? 43.484 9.483 23.507 1.00 84.88 83 LEU A O 1
ATOM 662 N N . LEU A 1 84 ? 41.504 9.031 22.546 1.00 79.31 84 LEU A N 1
ATOM 663 C CA . LEU A 1 84 ? 42.019 8.019 21.623 1.00 79.31 84 LEU A CA 1
ATOM 664 C C . LEU A 1 84 ? 42.947 8.624 20.561 1.00 79.31 84 LEU A C 1
ATOM 666 O O . LEU A 1 84 ? 43.983 8.030 20.267 1.00 79.31 84 LEU A O 1
ATOM 670 N N . ALA A 1 85 ? 42.619 9.800 20.017 1.00 78.75 85 ALA A N 1
ATOM 671 C CA . ALA A 1 85 ? 43.486 10.515 19.080 1.00 78.75 85 ALA A CA 1
ATOM 672 C C . ALA A 1 85 ? 44.823 10.903 19.733 1.00 78.75 85 ALA A C 1
ATOM 674 O O . ALA A 1 85 ? 45.880 10.623 19.172 1.00 78.75 85 ALA A O 1
ATOM 675 N N . ASN A 1 86 ? 44.792 11.436 20.958 1.00 75.50 86 ASN A N 1
ATOM 676 C CA . ASN A 1 86 ? 46.000 11.791 21.708 1.00 75.50 86 ASN A CA 1
ATOM 677 C C . ASN A 1 86 ? 46.866 10.563 22.034 1.00 75.50 86 ASN A C 1
ATOM 679 O O . ASN A 1 86 ? 48.090 10.635 21.954 1.00 75.50 86 ASN A O 1
ATOM 683 N N . LYS A 1 87 ? 46.248 9.415 22.350 1.00 74.31 87 LYS A N 1
ATOM 684 C CA . LYS A 1 87 ? 46.972 8.147 22.548 1.00 74.31 87 LYS A CA 1
ATOM 685 C C . LYS A 1 87 ? 47.653 7.645 21.274 1.00 74.31 87 LYS A C 1
ATOM 687 O O . LYS A 1 87 ? 48.747 7.108 21.375 1.00 74.31 87 LYS A O 1
ATOM 692 N N . ARG A 1 88 ? 47.033 7.822 20.099 1.00 66.69 88 ARG A N 1
ATOM 693 C CA . ARG A 1 88 ? 47.640 7.448 18.807 1.00 66.69 88 ARG A CA 1
ATOM 694 C C . ARG A 1 88 ? 48.863 8.304 18.482 1.00 66.69 88 ARG A C 1
ATOM 696 O O . ARG A 1 88 ? 49.879 7.755 18.075 1.00 66.69 88 ARG A O 1
ATOM 703 N N . VAL A 1 89 ? 48.787 9.611 18.738 1.00 59.84 89 VAL A N 1
ATOM 704 C CA . VAL A 1 89 ? 49.921 10.531 18.541 1.00 59.84 89 VAL A CA 1
ATOM 705 C C . VAL A 1 89 ? 51.070 10.201 19.505 1.00 59.84 89 VAL A C 1
ATOM 707 O O . VAL A 1 89 ? 52.214 10.093 19.078 1.00 59.84 89 VAL A O 1
ATOM 710 N N . ALA A 1 90 ? 50.775 9.915 20.779 1.00 59.16 90 ALA A N 1
ATOM 711 C CA . ALA A 1 90 ? 51.798 9.534 21.759 1.00 59.16 90 ALA A CA 1
ATOM 712 C C . ALA A 1 90 ? 52.532 8.220 21.412 1.00 59.16 90 ALA A C 1
ATOM 714 O O . ALA A 1 90 ? 53.707 8.076 21.734 1.00 59.16 90 ALA A O 1
ATOM 715 N N . SER A 1 91 ? 51.868 7.270 20.741 1.00 56.22 91 SER A N 1
ATOM 716 C CA . SER A 1 91 ? 52.505 6.029 20.271 1.00 56.22 91 SER A CA 1
ATOM 717 C C . SER A 1 91 ? 53.352 6.190 19.002 1.00 56.22 91 SER A C 1
ATOM 719 O O . SER A 1 91 ? 54.194 5.336 18.735 1.00 56.22 91 SER A O 1
ATOM 721 N N . GLU A 1 92 ? 53.156 7.256 18.220 1.00 53.09 92 GLU A N 1
ATOM 722 C CA . GLU A 1 92 ? 53.957 7.539 17.016 1.00 53.09 92 GLU A CA 1
ATOM 723 C C . GLU A 1 92 ? 55.230 8.347 17.344 1.00 53.09 92 GLU A C 1
ATOM 725 O O . GLU A 1 92 ? 56.270 8.143 16.713 1.00 53.09 92 GLU A O 1
ATOM 730 N N . ASP A 1 93 ? 55.201 9.180 18.392 1.00 47.72 93 ASP A N 1
ATOM 731 C CA . ASP A 1 93 ? 56.357 9.975 18.840 1.00 47.72 93 ASP A CA 1
ATOM 732 C C . ASP A 1 93 ? 57.441 9.159 19.583 1.00 47.72 93 ASP A C 1
ATOM 734 O O . ASP A 1 93 ? 58.600 9.578 19.623 1.00 47.72 93 ASP A O 1
ATOM 738 N N . GLU A 1 94 ? 57.130 7.972 20.121 1.00 48.03 94 GLU A N 1
ATOM 739 C CA . GLU A 1 94 ? 58.153 7.081 20.708 1.00 48.03 94 GLU A CA 1
ATOM 740 C C . GLU A 1 94 ? 58.952 6.280 19.663 1.00 48.03 94 GLU A C 1
ATOM 742 O O . GLU A 1 94 ? 60.053 5.817 19.959 1.00 48.03 94 GLU A O 1
ATOM 747 N N . VAL A 1 95 ? 58.469 6.152 18.420 1.00 47.56 95 VAL A N 1
ATOM 748 C CA . VAL A 1 95 ? 59.151 5.358 17.373 1.00 47.56 95 VAL A CA 1
ATOM 749 C C . VAL A 1 95 ? 60.205 6.175 16.604 1.00 47.56 95 VAL A C 1
ATOM 751 O O . VAL A 1 95 ? 61.077 5.606 15.952 1.00 47.56 95 VAL A O 1
ATOM 754 N N . THR A 1 96 ? 60.204 7.509 16.707 1.00 44.75 96 THR A N 1
ATOM 755 C CA . THR A 1 96 ? 61.108 8.380 15.923 1.00 44.75 96 THR A CA 1
ATOM 756 C C . THR A 1 96 ? 62.348 8.883 16.673 1.00 44.75 96 THR A C 1
ATOM 758 O O . THR A 1 96 ? 63.171 9.594 16.094 1.00 44.75 96 THR A O 1
ATOM 761 N N . LYS A 1 97 ? 62.575 8.461 17.924 1.00 44.59 97 LYS A N 1
ATOM 762 C CA . LYS A 1 97 ? 63.805 8.764 18.680 1.00 44.59 97 LYS A CA 1
ATOM 763 C C . LYS A 1 97 ? 64.626 7.509 18.965 1.00 44.59 97 LYS A C 1
ATOM 765 O O . LYS A 1 97 ? 64.688 7.031 20.091 1.00 44.59 97 LYS A O 1
ATOM 770 N N . GLY A 1 98 ? 65.335 7.028 17.947 1.00 40.22 98 GLY A N 1
ATOM 771 C CA . GLY A 1 98 ? 66.478 6.142 18.163 1.00 40.22 98 GLY A CA 1
ATOM 772 C C . GLY A 1 98 ? 66.766 5.189 17.015 1.00 40.22 98 GLY A C 1
ATOM 773 O O . GLY A 1 98 ? 66.321 4.052 17.054 1.00 40.22 98 GLY A O 1
ATOM 774 N N . THR A 1 99 ? 67.550 5.621 16.025 1.00 36.84 99 THR A N 1
ATOM 775 C CA . THR A 1 99 ? 68.870 5.043 15.679 1.00 36.84 99 THR A CA 1
ATOM 776 C C . THR A 1 99 ? 69.341 5.539 14.308 1.00 36.84 99 THR A C 1
ATOM 778 O O . THR A 1 99 ? 68.927 5.061 13.258 1.00 36.84 99 THR A O 1
ATOM 781 N N . ASP A 1 100 ? 70.273 6.492 14.339 1.00 33.06 100 ASP A N 1
ATOM 782 C CA . ASP A 1 100 ? 71.229 6.740 13.263 1.00 33.06 100 ASP A CA 1
ATOM 783 C C . ASP A 1 100 ? 72.189 5.545 13.140 1.00 33.06 100 ASP A C 1
ATOM 785 O O . ASP A 1 100 ? 72.807 5.162 14.138 1.00 33.06 100 ASP A O 1
ATOM 789 N N . LYS A 1 101 ? 72.362 5.009 11.922 1.00 38.34 101 LYS A N 1
ATOM 790 C CA . LYS A 1 101 ? 73.667 4.673 11.308 1.00 38.34 101 LYS A CA 1
ATOM 791 C C . LYS A 1 101 ? 73.502 4.099 9.890 1.00 38.34 101 LYS A C 1
ATOM 793 O O . LYS A 1 101 ? 73.120 2.953 9.701 1.00 38.34 101 LYS A O 1
ATOM 798 N N . ASN A 1 102 ? 73.864 4.940 8.918 1.00 30.42 102 ASN A N 1
ATOM 799 C CA . ASN A 1 102 ? 74.649 4.665 7.705 1.00 30.42 102 ASN A CA 1
ATOM 800 C C . ASN A 1 102 ? 74.706 3.224 7.156 1.00 30.42 102 ASN A C 1
ATOM 802 O O . ASN A 1 102 ? 75.413 2.403 7.726 1.00 30.42 102 ASN A O 1
ATOM 806 N N . ILE A 1 103 ? 74.172 3.025 5.941 1.00 33.91 103 ILE A N 1
ATOM 807 C CA . ILE A 1 103 ? 74.882 2.491 4.756 1.00 33.91 103 ILE A CA 1
ATOM 808 C C . ILE A 1 103 ? 74.213 3.089 3.496 1.00 33.91 103 ILE A C 1
ATOM 810 O O . ILE A 1 103 ? 72.992 3.155 3.384 1.00 33.91 103 ILE A O 1
ATOM 814 N N . ARG A 1 104 ? 75.047 3.569 2.567 1.00 34.44 104 ARG A N 1
ATOM 815 C CA . ARG A 1 104 ? 74.743 4.221 1.273 1.00 34.44 104 ARG A CA 1
ATOM 816 C C . ARG A 1 104 ? 75.159 3.253 0.118 1.00 34.44 104 ARG A C 1
ATOM 818 O O . ARG A 1 104 ? 75.744 2.219 0.421 1.00 34.44 104 ARG A O 1
ATOM 825 N N . PRO A 1 105 ? 74.959 3.549 -1.186 1.00 41.94 105 PRO A N 1
ATOM 826 C CA . PRO A 1 105 ? 73.801 3.114 -1.980 1.00 41.94 105 PRO A CA 1
ATOM 827 C C . PRO A 1 105 ? 74.179 2.439 -3.332 1.00 41.94 105 PRO A C 1
ATOM 829 O O . PRO A 1 105 ? 75.291 2.592 -3.824 1.00 41.94 105 PRO A O 1
ATOM 832 N N . SER A 1 106 ? 73.225 1.789 -4.007 1.00 29.28 106 SER A N 1
ATOM 833 C CA . SER A 1 106 ? 73.255 1.500 -5.463 1.00 29.28 106 SER A CA 1
ATOM 834 C C . SER A 1 106 ? 71.818 1.145 -5.887 1.00 29.28 106 SER A C 1
ATOM 836 O O . SER A 1 106 ? 71.258 0.194 -5.361 1.00 29.28 106 SER A O 1
ATOM 838 N N . SER A 1 107 ? 71.026 2.050 -6.475 1.00 30.09 107 SER A N 1
ATOM 839 C CA . SER A 1 107 ? 70.982 2.587 -7.850 1.00 30.09 107 SER A CA 1
ATOM 840 C C . SER A 1 107 ? 70.137 1.749 -8.834 1.00 30.09 107 SER A C 1
ATOM 842 O O . SER A 1 107 ? 70.626 0.744 -9.334 1.00 30.09 107 SER A O 1
ATOM 844 N N . VAL A 1 108 ? 68.965 2.317 -9.193 1.00 29.09 108 VAL A N 1
ATOM 845 C CA . VAL A 1 108 ? 68.325 2.332 -10.539 1.00 29.09 108 VAL A CA 1
ATOM 846 C C . VAL A 1 108 ? 67.559 1.056 -10.958 1.00 29.09 108 VAL A C 1
ATOM 848 O O . VAL A 1 108 ? 68.114 -0.024 -10.867 1.00 29.09 108 VAL A O 1
ATOM 851 N N . VAL A 1 109 ? 66.319 1.038 -11.482 1.00 28.66 109 VAL A N 1
ATOM 852 C CA . VAL A 1 109 ? 65.214 1.991 -11.759 1.00 28.66 109 VAL A CA 1
ATOM 853 C C . VAL A 1 109 ? 63.937 1.133 -11.988 1.00 28.66 109 VAL A C 1
ATOM 855 O O . VAL A 1 109 ? 64.017 0.059 -12.574 1.00 28.66 109 VAL A O 1
ATOM 858 N N . GLU A 1 110 ? 62.806 1.627 -11.471 1.00 25.98 110 GLU A N 1
ATOM 859 C CA . GLU A 1 110 ? 61.373 1.467 -11.828 1.00 25.98 110 GLU A CA 1
ATOM 860 C C . GLU A 1 110 ? 60.811 0.197 -12.512 1.00 25.98 110 GLU A C 1
ATOM 862 O O . GLU A 1 110 ? 61.104 -0.087 -13.666 1.00 25.98 110 GLU A O 1
ATOM 867 N N . PHE A 1 111 ? 59.801 -0.408 -11.862 1.00 27.62 111 PHE A N 1
ATOM 868 C CA . PHE A 1 111 ? 58.494 -0.748 -12.463 1.00 27.62 111 PHE A CA 1
ATOM 869 C C . PHE A 1 111 ? 57.397 -0.729 -11.365 1.00 27.62 111 PHE A C 1
ATOM 871 O O . PHE A 1 111 ? 57.644 -1.255 -10.276 1.00 27.62 111 PHE A O 1
ATOM 878 N N . PRO A 1 112 ? 56.195 -0.145 -11.581 1.00 31.56 112 PRO A N 1
ATOM 879 C CA . PRO A 1 112 ? 55.195 0.026 -10.526 1.00 31.56 112 PRO A CA 1
ATOM 880 C C . PRO A 1 112 ? 54.198 -1.140 -10.459 1.00 31.56 112 PRO A C 1
ATOM 882 O O . PRO A 1 112 ? 53.409 -1.362 -11.375 1.00 31.56 112 PRO A O 1
ATOM 885 N N . THR A 1 113 ? 54.152 -1.828 -9.319 1.00 29.78 113 THR A N 1
ATOM 886 C CA . THR A 1 113 ? 53.059 -2.733 -8.932 1.00 29.78 113 THR A CA 1
ATOM 887 C C . THR A 1 113 ? 52.116 -2.022 -7.959 1.00 29.78 113 THR A C 1
ATOM 889 O O . THR A 1 113 ? 52.386 -1.959 -6.762 1.00 29.78 113 THR A O 1
ATOM 892 N N . HIS A 1 114 ? 50.991 -1.496 -8.451 1.00 30.69 114 HIS A N 1
ATOM 893 C CA . HIS A 1 114 ? 49.899 -0.997 -7.606 1.00 30.69 114 HIS A CA 1
ATOM 894 C C . HIS A 1 114 ? 48.817 -2.072 -7.428 1.00 30.69 114 HIS A C 1
ATOM 896 O O . HIS A 1 114 ? 47.892 -2.186 -8.227 1.00 30.69 114 HIS A O 1
ATOM 902 N N . LEU A 1 115 ? 48.898 -2.819 -6.326 1.00 30.72 115 LEU A N 1
ATOM 903 C CA . LEU A 1 115 ? 47.772 -3.536 -5.726 1.00 30.72 115 LEU A CA 1
ATOM 904 C C . LEU A 1 115 ? 47.898 -3.464 -4.200 1.00 30.72 115 LEU A C 1
ATOM 906 O O . LEU A 1 115 ? 48.589 -4.277 -3.606 1.00 30.72 115 LEU A O 1
ATOM 910 N N . SER A 1 116 ? 47.185 -2.525 -3.573 1.00 30.70 116 SER A N 1
ATOM 911 C CA . SER A 1 116 ? 46.406 -2.805 -2.356 1.00 30.70 116 SER A CA 1
ATOM 912 C C . SER A 1 116 ? 45.613 -1.577 -1.916 1.00 30.70 116 SER A C 1
ATOM 914 O O . SER A 1 116 ? 46.148 -0.553 -1.498 1.00 30.70 116 SER A O 1
ATOM 916 N N . LYS A 1 117 ? 44.295 -1.746 -2.004 1.00 43.09 117 LYS A N 1
ATOM 917 C CA . LYS A 1 117 ? 43.246 -1.007 -1.310 1.00 43.09 117 LYS A CA 1
ATOM 918 C C . LYS A 1 117 ? 43.606 -0.837 0.173 1.00 43.09 117 LYS A C 1
ATOM 920 O O . LYS A 1 117 ? 43.821 -1.840 0.847 1.00 43.09 117 LYS A O 1
ATOM 925 N N . LEU A 1 118 ? 43.534 0.385 0.701 1.00 30.39 118 LEU A N 1
ATOM 926 C CA . LEU A 1 118 ? 43.238 0.579 2.118 1.00 30.39 118 LEU A CA 1
ATOM 927 C C . LEU A 1 118 ? 42.203 1.694 2.296 1.00 30.39 118 LEU A C 1
ATOM 929 O O . LEU A 1 118 ? 42.394 2.864 1.981 1.00 30.39 118 LEU A O 1
ATOM 933 N N . SER A 1 119 ? 41.050 1.213 2.733 1.00 35.06 119 SER A N 1
ATOM 934 C CA . SER A 1 119 ? 39.828 1.862 3.176 1.00 35.06 119 SER A CA 1
ATOM 935 C C . SER A 1 119 ? 40.032 3.113 4.030 1.00 35.06 119 SER A C 1
ATOM 937 O O . SER A 1 119 ? 40.665 3.061 5.082 1.00 35.06 119 SER A O 1
ATOM 939 N N . LYS A 1 120 ? 39.367 4.203 3.628 1.00 39.84 120 LYS A N 1
ATOM 940 C CA . LYS A 1 120 ? 39.068 5.352 4.495 1.00 39.84 120 LYS A CA 1
ATOM 941 C C . LYS A 1 120 ? 38.213 4.902 5.701 1.00 39.84 120 LYS A C 1
ATOM 943 O O . LYS A 1 120 ? 37.443 3.945 5.560 1.00 39.84 120 LYS A O 1
ATOM 948 N N . PRO A 1 121 ? 38.311 5.564 6.869 1.00 35.34 121 PRO A N 1
ATOM 949 C CA . PRO A 1 121 ? 37.659 5.118 8.099 1.00 35.34 121 PRO A CA 1
ATOM 950 C C . PRO A 1 121 ? 36.131 5.107 7.954 1.00 35.34 121 PRO A C 1
ATOM 952 O O . PRO A 1 121 ? 35.524 6.070 7.483 1.00 35.34 121 PRO A O 1
ATOM 955 N N . ARG A 1 122 ? 35.501 4.003 8.374 1.00 44.28 122 ARG A N 1
ATOM 956 C CA . ARG A 1 122 ? 34.054 3.734 8.260 1.00 44.28 122 ARG A CA 1
ATOM 957 C C . ARG A 1 122 ? 33.149 4.743 8.989 1.00 44.28 122 ARG A C 1
ATOM 959 O O . ARG A 1 122 ? 31.957 4.783 8.695 1.00 44.28 122 ARG A O 1
ATOM 966 N N . GLU A 1 123 ? 33.683 5.566 9.887 1.00 42.78 123 GLU A N 1
ATOM 967 C CA . GLU A 1 123 ? 32.906 6.552 10.655 1.00 42.78 123 GLU A CA 1
ATOM 968 C C . GLU A 1 123 ? 32.612 7.827 9.854 1.00 42.78 123 GLU A C 1
ATOM 970 O O . GLU A 1 123 ? 31.484 8.320 9.866 1.00 42.78 123 GLU A O 1
ATOM 975 N N . THR A 1 124 ? 33.564 8.296 9.041 1.00 43.47 124 THR A N 1
ATOM 976 C CA . THR A 1 124 ? 33.370 9.471 8.176 1.00 43.47 124 THR A CA 1
ATOM 977 C C . THR A 1 124 ? 32.356 9.186 7.064 1.00 43.47 124 THR A C 1
ATOM 979 O O . THR A 1 124 ? 31.581 10.059 6.692 1.00 43.47 124 THR A O 1
ATOM 982 N N . ILE A 1 125 ? 32.287 7.937 6.587 1.00 48.59 125 ILE A N 1
ATOM 983 C CA . ILE A 1 125 ? 31.348 7.509 5.537 1.00 48.59 125 ILE A CA 1
ATOM 984 C C . ILE A 1 125 ? 29.909 7.423 6.073 1.00 48.59 125 ILE A C 1
ATOM 986 O O . ILE A 1 125 ? 28.971 7.756 5.354 1.00 48.59 125 ILE A O 1
ATOM 990 N N . ARG A 1 126 ? 29.704 7.004 7.330 1.00 45.12 126 ARG A N 1
ATOM 991 C CA . ARG A 1 126 ? 28.363 6.933 7.939 1.00 45.12 126 ARG A CA 1
ATOM 992 C C . ARG A 1 126 ? 27.809 8.332 8.233 1.00 45.12 126 ARG A C 1
ATOM 994 O O . ARG A 1 126 ? 26.656 8.589 7.904 1.00 45.12 126 ARG A O 1
ATOM 1001 N N . GLY A 1 127 ? 28.645 9.236 8.752 1.00 44.28 127 GLY A N 1
ATOM 1002 C CA . GLY A 1 127 ? 28.282 10.642 8.962 1.00 44.28 127 GLY A CA 1
ATOM 1003 C C . GLY A 1 127 ? 28.016 11.384 7.650 1.00 44.28 127 GLY A C 1
ATOM 1004 O O . GLY A 1 127 ? 27.001 12.052 7.521 1.00 44.28 127 GLY A O 1
ATOM 1005 N N . GLN A 1 128 ? 28.851 11.183 6.625 1.00 41.25 128 GLN A N 1
ATOM 1006 C CA . GLN A 1 128 ? 28.634 11.782 5.301 1.00 41.25 128 GLN A CA 1
ATOM 1007 C C . GLN A 1 128 ? 27.389 11.230 4.595 1.00 41.25 128 GLN A C 1
ATOM 1009 O O . GLN A 1 128 ? 26.691 11.995 3.938 1.00 41.25 128 GLN A O 1
ATOM 1014 N N . ARG A 1 129 ? 27.054 9.941 4.754 1.00 48.03 129 ARG A N 1
ATOM 1015 C CA . ARG A 1 129 ? 25.786 9.381 4.249 1.00 48.03 129 ARG A CA 1
ATOM 1016 C C . ARG A 1 129 ? 24.572 9.980 4.954 1.00 48.03 129 ARG A C 1
ATOM 1018 O O . ARG A 1 129 ? 23.597 10.268 4.276 1.00 48.03 129 ARG A O 1
ATOM 1025 N N . ALA A 1 130 ? 24.649 10.204 6.265 1.00 47.09 130 ALA A N 1
ATOM 1026 C CA . ALA A 1 130 ? 23.585 10.856 7.025 1.00 47.09 130 ALA A CA 1
ATOM 1027 C C . ALA A 1 130 ? 23.420 12.337 6.637 1.00 47.09 130 ALA A C 1
ATOM 1029 O O . ALA A 1 130 ? 22.299 12.799 6.482 1.00 47.09 130 ALA A O 1
ATOM 1030 N N . THR A 1 131 ? 24.510 13.075 6.396 1.00 42.28 131 THR A N 1
ATOM 1031 C CA . THR A 1 131 ? 24.448 14.486 5.967 1.00 42.28 131 THR A CA 1
ATOM 1032 C C . THR A 1 131 ? 24.007 14.647 4.507 1.00 42.28 131 THR A C 1
ATOM 1034 O O . THR A 1 131 ? 23.282 15.585 4.190 1.00 42.28 131 THR A O 1
AT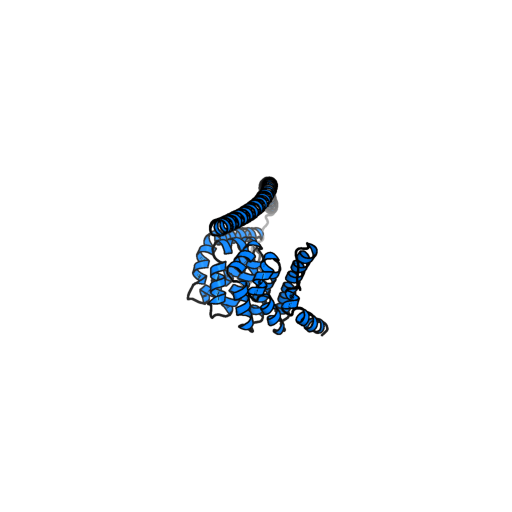OM 1037 N N . ILE A 1 132 ? 24.402 13.734 3.609 1.00 47.78 132 ILE A N 1
ATOM 1038 C CA . ILE A 1 132 ? 23.920 13.716 2.217 1.00 47.78 132 ILE A CA 1
ATOM 1039 C C . ILE A 1 132 ? 22.441 13.316 2.171 1.00 47.78 132 ILE A C 1
ATOM 1041 O O . ILE A 1 132 ? 21.695 13.954 1.438 1.00 47.78 132 ILE A O 1
ATOM 1045 N N . ALA A 1 133 ? 22.007 12.335 2.974 1.00 50.50 133 ALA A N 1
ATOM 1046 C CA . ALA A 1 133 ? 20.593 11.987 3.126 1.00 50.50 133 ALA A CA 1
ATOM 1047 C C . ALA A 1 133 ? 19.787 13.185 3.647 1.00 50.50 133 ALA A C 1
ATOM 1049 O O . ALA A 1 133 ? 18.845 13.603 2.989 1.00 50.50 133 ALA A O 1
ATOM 1050 N N . LYS A 1 134 ? 20.255 13.850 4.709 1.00 48.47 134 LYS A N 1
ATOM 1051 C CA . LYS A 1 134 ? 19.573 14.999 5.324 1.00 48.47 134 LYS A CA 1
ATOM 1052 C C . LYS A 1 134 ? 19.466 16.231 4.409 1.00 48.47 134 LYS A C 1
ATOM 1054 O O . LYS A 1 134 ? 18.448 16.914 4.413 1.00 48.47 134 LYS A O 1
ATOM 1059 N N . ASN A 1 135 ? 20.479 16.498 3.578 1.00 44.34 135 ASN A N 1
ATOM 1060 C CA . ASN A 1 135 ? 20.445 17.601 2.604 1.00 44.34 135 ASN A CA 1
ATOM 1061 C C . ASN A 1 135 ? 19.618 17.269 1.341 1.00 44.34 135 ASN A C 1
ATOM 1063 O O . ASN A 1 135 ? 19.086 18.180 0.708 1.00 44.34 135 ASN A O 1
ATOM 1067 N N . PHE A 1 136 ? 19.482 15.988 0.976 1.00 51.16 136 PHE A N 1
ATOM 1068 C CA . PHE A 1 136 ? 18.544 15.538 -0.065 1.00 51.16 136 PHE A CA 1
ATOM 1069 C C . PHE A 1 136 ? 17.104 15.405 0.457 1.00 51.16 136 PHE A C 1
ATOM 1071 O O . PHE A 1 136 ? 16.167 15.523 -0.325 1.00 51.16 136 PHE A O 1
ATOM 1078 N N . GLU A 1 137 ? 16.912 15.183 1.756 1.00 54.19 137 GLU A N 1
ATOM 1079 C CA . GLU A 1 137 ? 15.599 15.000 2.377 1.00 54.19 137 GLU A CA 1
ATOM 1080 C C . GLU A 1 137 ? 14.788 16.299 2.407 1.00 54.19 137 GLU A C 1
ATOM 1082 O O . GLU A 1 137 ? 13.592 16.242 2.153 1.00 54.19 137 GLU A O 1
ATOM 1087 N N . GLU A 1 138 ? 15.405 17.469 2.627 1.00 48.09 138 GLU A N 1
ATOM 1088 C CA . GLU A 1 138 ? 14.662 18.743 2.693 1.00 48.09 138 GLU A CA 1
ATOM 1089 C C . GLU A 1 138 ? 14.535 19.519 1.378 1.00 48.09 138 GLU A C 1
ATOM 1091 O O . GLU A 1 138 ? 13.542 20.215 1.173 1.00 48.09 138 GLU A O 1
ATOM 1096 N N . VAL A 1 139 ? 15.494 19.379 0.461 1.00 53.97 139 VAL A N 1
ATOM 1097 C CA . VAL A 1 139 ? 15.506 20.115 -0.821 1.00 53.97 139 VAL A CA 1
ATOM 1098 C C . VAL A 1 139 ? 15.339 19.173 -2.022 1.00 53.97 139 VAL A C 1
ATOM 1100 O O . VAL A 1 139 ? 15.033 19.613 -3.127 1.00 53.97 139 VAL A O 1
ATOM 1103 N N . GLY A 1 140 ? 15.522 17.862 -1.850 1.00 71.06 140 GLY A N 1
ATOM 1104 C CA . GLY A 1 140 ? 15.476 16.897 -2.950 1.00 71.06 140 GLY A CA 1
ATOM 1105 C C . GLY A 1 140 ? 14.066 16.451 -3.327 1.00 71.06 140 GLY A C 1
ATOM 1106 O O . GLY A 1 140 ? 13.773 16.393 -4.516 1.00 71.06 140 GLY A O 1
ATOM 1107 N N . LEU A 1 141 ? 13.177 16.170 -2.366 1.00 79.50 141 LEU A N 1
ATOM 1108 C CA . LEU A 1 141 ? 11.820 15.682 -2.669 1.00 79.50 141 LEU A CA 1
ATOM 1109 C C . LEU A 1 141 ? 11.004 16.698 -3.480 1.00 79.50 141 LEU A C 1
ATOM 1111 O O . LEU A 1 141 ? 10.505 16.352 -4.552 1.00 79.50 141 LEU A O 1
ATOM 1115 N N . SER A 1 142 ? 10.980 17.963 -3.059 1.00 78.62 142 SER A N 1
ATOM 1116 C CA . SER A 1 142 ? 10.319 19.058 -3.786 1.00 78.62 142 SER A CA 1
ATOM 1117 C C . SER A 1 142 ? 10.814 19.233 -5.231 1.00 78.62 142 SER A C 1
ATOM 1119 O O . SER A 1 142 ? 10.028 19.582 -6.111 1.00 78.62 142 SER A O 1
ATOM 1121 N N . ASN A 1 143 ? 12.082 18.915 -5.510 1.00 83.50 143 ASN A N 1
ATOM 1122 C CA . ASN A 1 143 ? 12.650 18.914 -6.862 1.00 83.50 143 ASN A CA 1
ATOM 1123 C C . ASN A 1 143 ? 12.405 17.602 -7.634 1.00 83.50 143 ASN A C 1
ATOM 1125 O O . ASN A 1 143 ? 12.378 17.610 -8.864 1.00 83.50 143 ASN A O 1
ATOM 1129 N N . LEU A 1 144 ? 12.216 16.475 -6.941 1.00 86.62 144 LEU A N 1
ATOM 1130 C CA . LEU A 1 144 ? 11.959 15.160 -7.541 1.00 86.62 144 LEU A CA 1
ATOM 1131 C C . LEU A 1 144 ? 10.501 14.989 -7.979 1.00 86.62 144 LEU A C 1
ATOM 1133 O O . LEU A 1 144 ? 10.245 14.362 -9.007 1.00 86.62 144 LEU A O 1
ATOM 1137 N N . LEU A 1 145 ? 9.541 15.539 -7.234 1.00 90.69 145 LEU A N 1
ATOM 1138 C CA . LEU A 1 145 ? 8.114 15.378 -7.534 1.00 90.69 145 LEU A CA 1
ATOM 1139 C C . LEU A 1 145 ? 7.698 15.922 -8.912 1.00 90.69 145 LEU A C 1
ATOM 1141 O O . LEU A 1 145 ? 6.964 15.222 -9.615 1.00 90.69 145 LEU A O 1
ATOM 1145 N N . PRO A 1 146 ? 8.186 17.091 -9.376 1.00 92.25 146 PRO A N 1
ATOM 1146 C CA . PRO A 1 146 ? 7.942 17.545 -10.743 1.00 92.25 146 PRO A CA 1
ATOM 1147 C C . PRO A 1 146 ? 8.444 16.559 -11.808 1.00 92.25 146 PRO A C 1
ATOM 1149 O O . PRO A 1 146 ? 7.817 16.421 -12.858 1.00 92.25 146 PRO A O 1
ATOM 1152 N N . LEU A 1 147 ? 9.531 15.826 -11.534 1.00 92.62 147 LEU A N 1
ATOM 1153 C CA . LEU A 1 147 ? 10.111 14.865 -12.480 1.00 92.62 147 LEU A CA 1
ATOM 1154 C C . LEU A 1 147 ? 9.234 13.625 -12.684 1.00 92.62 147 LEU A C 1
ATOM 1156 O O . LEU A 1 147 ? 9.339 12.983 -13.728 1.00 92.62 147 LEU A O 1
ATOM 1160 N N . LEU A 1 148 ? 8.314 13.321 -11.762 1.00 93.06 148 LEU A N 1
ATOM 1161 C CA . LEU A 1 148 ? 7.301 12.279 -11.976 1.00 93.06 148 LEU A CA 1
ATOM 1162 C C . LEU A 1 148 ? 6.392 12.594 -13.168 1.00 93.06 148 LEU A C 1
ATOM 1164 O O . LEU A 1 148 ? 5.866 11.681 -13.794 1.00 93.06 148 LEU A O 1
ATOM 1168 N N . LYS A 1 149 ? 6.235 13.873 -13.518 1.00 91.06 149 LYS A N 1
ATOM 1169 C CA . LYS A 1 149 ? 5.434 14.328 -14.662 1.00 91.06 149 LYS A CA 1
ATOM 1170 C C . LYS A 1 149 ? 6.279 14.586 -15.914 1.00 91.06 149 LYS A C 1
ATOM 1172 O O . LYS A 1 149 ? 5.765 15.137 -16.881 1.00 91.06 149 LYS A O 1
ATOM 1177 N N . SER A 1 150 ? 7.568 14.236 -15.897 1.00 91.88 150 SER A N 1
ATOM 1178 C CA . SER A 1 150 ? 8.450 14.448 -17.044 1.00 91.88 150 SER A CA 1
ATOM 1179 C C . SER A 1 150 ? 8.017 13.600 -18.240 1.00 91.88 150 SER A C 1
ATOM 1181 O O . SER A 1 150 ? 7.728 12.415 -18.093 1.00 91.88 150 SER A O 1
ATOM 1183 N N . GLU A 1 151 ? 8.040 14.189 -19.436 1.00 90.75 151 GLU A N 1
ATOM 1184 C CA . GLU A 1 151 ? 7.858 13.463 -20.701 1.00 90.75 151 GLU A CA 1
ATOM 1185 C C . GLU A 1 151 ? 9.080 12.598 -21.053 1.00 90.75 151 GLU A C 1
ATOM 1187 O O . GLU A 1 151 ? 8.993 11.677 -21.865 1.00 90.75 151 GLU A O 1
ATOM 1192 N N . ASN A 1 152 ? 10.232 12.865 -20.425 1.00 92.62 152 ASN A N 1
ATOM 1193 C CA . ASN A 1 152 ? 11.411 12.028 -20.565 1.00 92.62 152 ASN A CA 1
ATOM 1194 C C . ASN A 1 152 ? 11.263 10.786 -19.675 1.00 92.62 152 ASN A C 1
ATOM 1196 O O . ASN A 1 152 ? 11.434 10.850 -18.455 1.00 92.62 152 ASN A O 1
ATOM 1200 N N . LEU A 1 153 ? 10.993 9.647 -20.315 1.00 93.62 153 LEU A N 1
ATOM 1201 C CA . LEU A 1 153 ? 10.786 8.361 -19.650 1.00 93.62 153 LEU A CA 1
ATOM 1202 C C . LEU A 1 153 ? 11.965 7.947 -18.758 1.00 93.62 153 LEU A C 1
ATOM 1204 O O . LEU A 1 153 ? 11.756 7.374 -17.689 1.00 93.62 153 LEU A O 1
ATOM 1208 N N . GLU A 1 154 ? 13.201 8.241 -19.161 1.00 92.50 154 GLU A N 1
ATOM 1209 C CA . GLU A 1 154 ? 14.380 7.915 -18.364 1.00 92.50 154 GLU A CA 1
ATOM 1210 C C . GLU A 1 154 ? 14.404 8.740 -17.074 1.00 92.50 154 GLU A C 1
ATOM 1212 O O . GLU A 1 154 ? 14.571 8.174 -15.992 1.00 92.50 154 GLU A O 1
ATOM 1217 N N . LEU A 1 155 ? 14.167 10.052 -17.163 1.00 91.81 155 LEU A N 1
ATOM 1218 C CA . LEU A 1 155 ? 14.099 10.924 -15.987 1.00 91.81 155 LEU A CA 1
ATOM 1219 C C . LEU A 1 155 ? 12.938 10.545 -15.066 1.00 91.81 155 LEU A C 1
ATOM 1221 O O . LEU A 1 155 ? 13.139 10.438 -13.856 1.00 91.81 155 LEU A O 1
ATOM 1225 N N . GLN A 1 156 ? 11.758 10.273 -15.627 1.00 94.94 156 GLN A N 1
ATOM 1226 C CA . GLN A 1 156 ? 10.598 9.811 -14.867 1.00 94.94 156 GLN A CA 1
ATOM 1227 C C . GLN A 1 156 ? 10.910 8.495 -14.138 1.00 94.94 156 GLN A C 1
ATOM 1229 O O . GLN A 1 156 ? 10.701 8.388 -12.932 1.00 94.94 156 GLN A O 1
ATOM 1234 N N . THR A 1 157 ? 11.494 7.514 -14.831 1.00 94.50 157 THR A N 1
ATOM 1235 C CA . THR A 1 157 ? 11.880 6.220 -14.242 1.00 94.50 157 THR A CA 1
ATOM 1236 C C . THR A 1 157 ? 12.882 6.393 -13.101 1.00 94.50 157 THR A C 1
ATOM 1238 O O . THR A 1 157 ? 12.736 5.781 -12.039 1.00 94.50 157 THR A O 1
ATOM 1241 N N . HIS A 1 158 ? 13.897 7.241 -13.289 1.00 92.06 158 HIS A N 1
ATOM 1242 C CA . HIS A 1 158 ? 14.880 7.536 -12.249 1.00 92.06 158 HIS A CA 1
ATOM 1243 C C . HIS A 1 158 ? 14.243 8.231 -11.044 1.00 92.06 158 HIS A C 1
ATOM 1245 O O . HIS A 1 158 ? 14.524 7.831 -9.914 1.00 92.06 158 HIS A O 1
ATOM 1251 N N . ALA A 1 159 ? 13.354 9.200 -11.267 1.00 94.25 159 ALA A N 1
ATOM 1252 C CA . ALA A 1 159 ? 12.642 9.896 -10.201 1.00 94.25 159 ALA A CA 1
ATOM 1253 C C . ALA A 1 159 ? 11.794 8.928 -9.363 1.00 94.25 159 ALA A C 1
ATOM 1255 O O . ALA A 1 159 ? 11.943 8.885 -8.142 1.00 94.25 159 ALA A O 1
ATOM 1256 N N . VAL A 1 160 ? 10.986 8.074 -10.005 1.00 96.81 160 VAL A N 1
ATOM 1257 C CA . VAL A 1 160 ? 10.173 7.068 -9.298 1.00 96.81 160 VAL A CA 1
ATOM 1258 C C . VAL A 1 160 ? 11.062 6.106 -8.516 1.00 96.81 160 VAL A C 1
ATOM 1260 O O . VAL A 1 160 ? 10.756 5.783 -7.372 1.00 96.81 160 VAL A O 1
ATOM 1263 N N . ARG A 1 161 ? 12.190 5.670 -9.090 1.00 95.62 161 ARG A N 1
ATOM 1264 C CA . ARG A 1 161 ? 13.134 4.776 -8.405 1.00 95.62 161 ARG A CA 1
ATOM 1265 C C . ARG A 1 161 ? 13.746 5.419 -7.161 1.00 95.62 161 ARG A C 1
ATOM 1267 O O . ARG A 1 161 ? 13.878 4.745 -6.143 1.00 95.62 161 ARG A O 1
ATOM 1274 N N . VAL A 1 162 ? 14.109 6.699 -7.229 1.00 94.88 162 VAL A N 1
ATOM 1275 C CA . VAL A 1 162 ? 14.610 7.436 -6.060 1.00 94.88 162 VAL A CA 1
ATOM 1276 C C . VAL A 1 162 ? 13.526 7.515 -4.987 1.00 94.88 162 VAL A C 1
ATOM 1278 O O . VAL A 1 162 ? 13.798 7.160 -3.846 1.00 94.88 162 VAL A O 1
ATOM 1281 N N . ILE A 1 163 ? 12.292 7.873 -5.349 1.00 95.88 163 ILE A N 1
ATOM 1282 C CA . ILE A 1 163 ? 11.174 7.931 -4.394 1.00 95.88 163 ILE A CA 1
ATOM 1283 C C . ILE A 1 163 ? 10.881 6.557 -3.782 1.00 95.88 163 ILE A C 1
ATOM 1285 O O . ILE A 1 163 ? 10.694 6.463 -2.574 1.00 95.88 163 ILE A O 1
ATOM 1289 N N . ALA A 1 164 ? 10.893 5.482 -4.574 1.00 96.44 164 ALA A N 1
ATOM 1290 C CA . ALA A 1 164 ? 10.678 4.123 -4.080 1.00 96.44 164 ALA A CA 1
ATOM 1291 C C . ALA A 1 164 ? 11.731 3.714 -3.039 1.00 96.44 164 ALA A C 1
ATOM 1293 O O . ALA A 1 164 ? 11.389 3.106 -2.024 1.00 96.44 164 ALA A O 1
ATOM 1294 N N . ASN A 1 165 ? 12.996 4.077 -3.279 1.00 95.25 165 ASN A N 1
ATOM 1295 C CA . ASN A 1 165 ? 14.090 3.832 -2.344 1.00 95.25 165 ASN A CA 1
ATOM 1296 C C . ASN A 1 165 ? 13.954 4.678 -1.075 1.00 95.25 165 ASN A C 1
ATOM 1298 O O . ASN A 1 165 ? 14.163 4.156 0.011 1.00 95.25 165 ASN A O 1
ATOM 1302 N N . LEU A 1 166 ? 13.576 5.955 -1.195 1.00 93.62 166 LEU A N 1
ATOM 1303 C CA . LEU A 1 166 ? 13.336 6.813 -0.031 1.00 93.62 166 LEU A CA 1
ATOM 1304 C C . LEU A 1 166 ? 12.172 6.289 0.815 1.00 93.62 166 LEU A C 1
ATOM 1306 O O . LEU A 1 166 ? 12.297 6.217 2.030 1.00 93.62 166 LEU A O 1
ATOM 1310 N N . ALA A 1 167 ? 11.080 5.854 0.180 1.00 96.81 167 ALA A N 1
ATOM 1311 C CA . ALA A 1 167 ? 9.911 5.291 0.854 1.00 96.81 167 ALA A CA 1
ATOM 1312 C C . ALA A 1 167 ? 10.207 3.982 1.606 1.00 96.81 167 ALA A C 1
ATOM 1314 O O . ALA A 1 167 ? 9.442 3.603 2.492 1.00 96.81 167 ALA A O 1
ATOM 1315 N N . ALA A 1 168 ? 11.285 3.270 1.257 1.00 95.38 168 ALA A N 1
ATOM 1316 C CA . ALA A 1 168 ? 11.688 2.059 1.970 1.00 95.38 168 ALA A CA 1
ATOM 1317 C C . ALA A 1 168 ? 12.132 2.352 3.414 1.00 95.38 168 ALA A C 1
ATOM 1319 O O . ALA A 1 168 ? 12.006 1.477 4.268 1.00 95.38 168 ALA A O 1
ATOM 1320 N N . GLU A 1 169 ? 12.593 3.575 3.686 1.00 93.50 169 GLU A N 1
ATOM 1321 C CA . GLU A 1 169 ? 12.946 4.038 5.026 1.00 93.50 169 GLU A CA 1
ATOM 1322 C C . GLU A 1 169 ? 11.702 4.623 5.714 1.00 93.50 169 GLU A C 1
ATOM 1324 O O . GLU A 1 169 ? 11.048 5.532 5.197 1.00 93.50 169 GLU A O 1
ATOM 1329 N N . ASP A 1 170 ? 11.376 4.102 6.894 1.00 92.38 170 ASP A N 1
ATOM 1330 C CA . ASP A 1 170 ? 10.198 4.457 7.695 1.00 92.38 170 ASP A CA 1
ATOM 1331 C C . ASP A 1 170 ? 10.092 5.960 7.988 1.00 92.38 170 ASP A C 1
ATOM 1333 O O . ASP A 1 170 ? 9.020 6.547 7.824 1.00 92.38 170 ASP A O 1
ATOM 1337 N N . ILE A 1 171 ? 11.219 6.595 8.320 1.00 91.00 171 ILE A N 1
ATOM 1338 C CA . ILE A 1 171 ? 11.322 8.033 8.610 1.00 91.00 171 ILE A CA 1
ATOM 1339 C C . ILE A 1 171 ? 10.858 8.933 7.453 1.00 91.00 171 ILE A C 1
ATOM 1341 O O . ILE A 1 171 ? 10.447 10.068 7.685 1.00 91.00 171 ILE A O 1
ATOM 1345 N N . ASN A 1 172 ? 10.891 8.438 6.212 1.00 93.88 172 ASN A N 1
ATOM 1346 C CA . ASN A 1 172 ? 10.568 9.221 5.019 1.00 93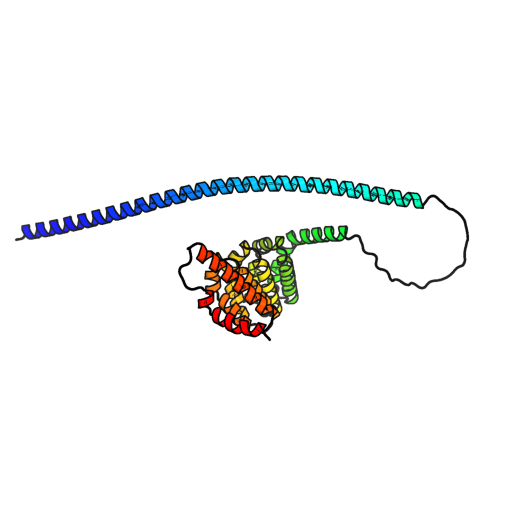.88 172 ASN A CA 1
ATOM 1347 C C . ASN A 1 172 ? 9.128 9.015 4.546 1.00 93.88 172 ASN A C 1
ATOM 1349 O O . ASN A 1 172 ? 8.603 9.833 3.790 1.00 93.88 172 ASN A O 1
ATOM 1353 N N . GLN A 1 173 ? 8.473 7.929 4.963 1.00 96.31 173 GLN A N 1
ATOM 1354 C CA . GLN A 1 173 ? 7.191 7.504 4.399 1.00 96.31 173 GLN A CA 1
ATOM 1355 C C . GLN A 1 173 ? 6.099 8.557 4.558 1.00 96.31 173 GLN A C 1
ATOM 1357 O O . GLN A 1 173 ? 5.379 8.834 3.603 1.00 96.31 173 GLN A O 1
ATOM 1362 N N . GLN A 1 174 ? 5.955 9.138 5.748 1.00 95.38 174 GLN A N 1
ATOM 1363 C CA . GLN A 1 174 ? 4.918 10.139 5.999 1.00 95.38 174 GLN A CA 1
ATOM 1364 C C . GLN A 1 174 ? 5.213 11.437 5.237 1.00 95.38 174 GLN A C 1
ATOM 1366 O O . GLN A 1 174 ? 4.355 11.947 4.520 1.00 95.38 174 GLN A O 1
ATOM 1371 N N . ARG A 1 175 ? 6.464 11.903 5.295 1.00 93.25 175 ARG A N 1
ATOM 1372 C CA . ARG A 1 175 ? 6.918 13.112 4.605 1.00 93.25 175 ARG A CA 1
ATOM 1373 C C . ARG A 1 175 ? 6.696 13.052 3.090 1.00 93.25 175 ARG A C 1
ATOM 1375 O O . ARG A 1 175 ? 6.227 14.015 2.496 1.00 93.25 175 ARG A O 1
ATOM 1382 N N . ILE A 1 176 ? 6.991 11.915 2.455 1.00 95.44 176 ILE A N 1
ATOM 1383 C CA . ILE A 1 176 ? 6.745 11.723 1.015 1.00 95.44 176 ILE A CA 1
ATOM 1384 C C . ILE A 1 176 ? 5.264 11.933 0.681 1.00 95.44 176 ILE A C 1
ATOM 1386 O O . ILE A 1 176 ? 4.946 12.504 -0.361 1.00 95.44 176 ILE A O 1
ATOM 1390 N N . VAL A 1 177 ? 4.353 11.471 1.542 1.00 96.62 177 VAL A N 1
ATOM 1391 C CA . VAL A 1 177 ? 2.911 11.662 1.343 1.00 96.62 177 VAL A CA 1
ATOM 1392 C C . VAL A 1 177 ? 2.511 13.119 1.568 1.00 96.62 177 VAL A C 1
ATOM 1394 O O . VAL A 1 177 ? 1.780 13.661 0.742 1.00 96.62 177 VAL A O 1
ATOM 1397 N N . GLU A 1 178 ? 3.027 13.762 2.618 1.00 94.00 178 GLU A N 1
ATOM 1398 C CA . GLU A 1 178 ? 2.781 15.178 2.936 1.00 94.00 178 GLU A CA 1
ATOM 1399 C C . GLU A 1 178 ? 3.228 16.124 1.813 1.00 94.00 178 GLU A C 1
ATOM 1401 O O . GLU A 1 178 ? 2.530 17.086 1.503 1.00 94.00 178 GLU A O 1
ATOM 1406 N N . GLU A 1 179 ? 4.344 15.823 1.144 1.00 93.12 179 GLU A N 1
ATOM 1407 C CA . GLU A 1 179 ? 4.831 16.607 0.003 1.00 93.12 179 GLU A CA 1
ATOM 1408 C C . GLU A 1 179 ? 4.067 16.318 -1.310 1.00 93.12 179 GLU A C 1
ATOM 1410 O O . GLU A 1 179 ? 4.316 16.962 -2.326 1.00 93.12 179 GLU A O 1
ATOM 1415 N N . GLY A 1 180 ? 3.105 15.385 -1.313 1.00 94.56 180 GLY A N 1
ATOM 1416 C CA . GLY A 1 180 ? 2.286 15.048 -2.486 1.00 94.56 180 GLY A CA 1
ATOM 1417 C C . GLY A 1 180 ? 2.848 13.919 -3.356 1.00 94.56 180 GLY A C 1
ATOM 1418 O O . GLY A 1 180 ? 2.379 13.689 -4.473 1.00 94.56 180 GLY A O 1
ATOM 1419 N N . GLY A 1 181 ? 3.835 13.169 -2.859 1.00 96.81 181 GLY A N 1
ATOM 1420 C CA . GLY A 1 181 ? 4.424 12.033 -3.566 1.00 96.81 181 GLY A CA 1
ATOM 1421 C C . GLY A 1 181 ? 3.429 10.920 -3.868 1.00 96.81 181 GLY A C 1
ATOM 1422 O O . GLY A 1 181 ? 3.468 10.353 -4.959 1.00 96.81 181 GLY A O 1
ATOM 1423 N N . LEU A 1 182 ? 2.487 10.651 -2.960 1.00 98.12 182 LEU A N 1
ATOM 1424 C CA . LEU A 1 182 ? 1.447 9.645 -3.187 1.00 98.12 182 LEU A CA 1
ATOM 1425 C C . LEU A 1 182 ? 0.591 9.970 -4.420 1.00 98.12 182 LEU A C 1
ATOM 1427 O O . LEU A 1 182 ? 0.348 9.085 -5.233 1.00 98.12 182 LEU A O 1
ATOM 1431 N N . ASP A 1 183 ? 0.188 11.230 -4.596 1.00 97.31 183 ASP A N 1
ATOM 1432 C CA . ASP A 1 183 ? -0.618 11.652 -5.747 1.00 97.31 183 ASP A CA 1
ATOM 1433 C C . ASP A 1 183 ? 0.122 11.438 -7.070 1.00 97.31 183 ASP A C 1
ATOM 1435 O O . ASP A 1 183 ? -0.446 10.922 -8.034 1.00 97.31 183 ASP A O 1
ATOM 1439 N N . GLY A 1 184 ? 1.417 11.768 -7.103 1.00 97.31 184 GLY A N 1
ATOM 1440 C CA . GLY A 1 184 ? 2.265 11.505 -8.263 1.00 97.31 184 GLY A CA 1
ATOM 1441 C C . GLY A 1 184 ? 2.389 10.011 -8.575 1.00 97.31 184 GLY A C 1
ATOM 1442 O O . GLY A 1 184 ? 2.286 9.612 -9.732 1.00 97.31 184 GLY A O 1
ATOM 1443 N N . LEU A 1 185 ? 2.565 9.172 -7.553 1.00 98.38 185 LEU A N 1
ATOM 1444 C CA . LEU A 1 185 ? 2.686 7.721 -7.721 1.00 98.38 185 LEU A CA 1
ATOM 1445 C C . LEU A 1 185 ? 1.377 7.075 -8.198 1.00 98.38 185 LEU A C 1
ATOM 1447 O O . LEU A 1 185 ? 1.416 6.215 -9.076 1.00 98.38 185 LEU A O 1
ATOM 1451 N N . LEU A 1 186 ? 0.226 7.496 -7.663 1.00 98.25 186 LEU A N 1
ATOM 1452 C CA . LEU A 1 186 ? -1.086 7.001 -8.094 1.00 98.25 186 LEU A CA 1
ATOM 1453 C C . LEU A 1 186 ? -1.396 7.409 -9.537 1.00 98.25 186 LEU A C 1
ATOM 1455 O O . LEU A 1 186 ? -1.864 6.580 -10.316 1.00 98.25 186 LEU A O 1
ATOM 1459 N N . LEU A 1 187 ? -1.059 8.644 -9.924 1.00 97.31 187 LEU A N 1
ATOM 1460 C CA . LEU A 1 187 ? -1.198 9.104 -11.306 1.00 97.31 187 LEU A CA 1
ATOM 1461 C C . LEU A 1 187 ? -0.360 8.256 -12.271 1.00 97.31 187 LEU A C 1
ATOM 1463 O O . LEU A 1 187 ? -0.830 7.889 -13.345 1.00 97.31 187 LEU A O 1
ATOM 1467 N N . LEU A 1 188 ? 0.875 7.919 -11.892 1.00 97.25 188 LEU A N 1
ATOM 1468 C CA . LEU A 1 188 ? 1.733 7.052 -12.701 1.00 97.25 188 LEU A CA 1
ATOM 1469 C C . LEU A 1 188 ? 1.192 5.629 -12.805 1.00 97.25 188 LEU A C 1
ATOM 1471 O O . LEU A 1 188 ? 1.288 5.026 -13.871 1.00 97.25 188 LEU A O 1
ATOM 1475 N N . LEU A 1 189 ? 0.620 5.102 -11.724 1.00 96.25 189 LEU A N 1
ATOM 1476 C CA . LEU A 1 189 ? -0.002 3.783 -11.720 1.00 96.25 189 LEU A CA 1
ATOM 1477 C C . LEU A 1 189 ? -1.174 3.715 -12.716 1.00 96.25 189 LEU A C 1
ATOM 1479 O O . LEU A 1 189 ? -1.289 2.739 -13.455 1.00 96.25 189 LEU A O 1
ATOM 1483 N N . ASP A 1 190 ? -1.996 4.765 -12.761 1.00 95.31 190 ASP A N 1
ATOM 1484 C CA . ASP A 1 190 ? -3.194 4.843 -13.604 1.00 95.31 190 ASP A CA 1
ATOM 1485 C C . ASP A 1 190 ? -2.885 5.176 -15.075 1.00 95.31 190 ASP A C 1
ATOM 1487 O O . ASP A 1 190 ? -3.372 4.518 -15.995 1.00 95.31 190 ASP A O 1
ATOM 1491 N N . CYS A 1 191 ? -2.044 6.187 -15.311 1.00 93.50 191 CYS A N 1
ATOM 1492 C CA . CYS A 1 191 ? -1.876 6.794 -16.634 1.00 93.50 191 CYS A CA 1
ATOM 1493 C C . CYS A 1 191 ? -0.602 6.372 -17.381 1.00 93.50 191 CYS A C 1
ATOM 1495 O O . CYS A 1 191 ? -0.525 6.576 -18.597 1.00 93.50 191 CYS A O 1
ATOM 1497 N N . SER A 1 192 ? 0.420 5.833 -16.702 1.00 94.38 192 SER A N 1
ATOM 1498 C CA . SER A 1 192 ? 1.665 5.466 -17.389 1.00 94.38 192 SER A CA 1
ATOM 1499 C C . SER A 1 192 ? 1.456 4.273 -18.319 1.00 94.38 192 SER A C 1
ATOM 1501 O O . SER A 1 192 ? 0.794 3.296 -17.977 1.00 94.38 192 SER A O 1
ATOM 1503 N N . LYS A 1 193 ? 2.067 4.343 -19.504 1.00 91.88 193 LYS A N 1
ATOM 1504 C CA . LYS A 1 193 ? 2.099 3.242 -20.481 1.00 91.88 193 LYS A CA 1
ATOM 1505 C C . LYS A 1 193 ? 3.327 2.349 -20.315 1.00 91.88 193 LYS A C 1
ATOM 1507 O O . LYS A 1 193 ? 3.413 1.311 -20.964 1.00 91.88 193 LYS A O 1
ATOM 1512 N N . ASP A 1 194 ? 4.285 2.765 -19.489 1.00 95.50 194 ASP A N 1
ATOM 1513 C CA . ASP A 1 194 ? 5.521 2.029 -19.272 1.00 95.50 194 ASP A CA 1
ATOM 1514 C C . ASP A 1 194 ? 5.397 1.098 -18.060 1.00 95.50 194 ASP A C 1
ATOM 1516 O O . ASP A 1 194 ? 5.217 1.533 -16.918 1.00 95.50 194 ASP A O 1
ATOM 1520 N N . ALA A 1 195 ? 5.536 -0.204 -18.313 1.00 94.75 195 ALA A N 1
ATOM 1521 C CA . ALA A 1 195 ? 5.408 -1.232 -17.286 1.00 94.75 195 ALA A CA 1
ATOM 1522 C C . ALA A 1 195 ? 6.476 -1.107 -16.184 1.00 94.75 195 ALA A C 1
ATOM 1524 O O . ALA A 1 195 ? 6.217 -1.452 -15.030 1.00 94.75 195 ALA A O 1
ATOM 1525 N N . THR A 1 196 ? 7.673 -0.595 -16.499 1.00 96.06 196 THR A N 1
ATOM 1526 C CA . THR A 1 196 ? 8.727 -0.384 -15.497 1.00 96.06 196 THR A CA 1
ATOM 1527 C C . THR A 1 196 ? 8.352 0.747 -14.550 1.00 96.06 196 THR A C 1
ATOM 1529 O O . THR A 1 196 ? 8.484 0.579 -13.337 1.00 96.06 196 THR A O 1
ATOM 1532 N N . VAL A 1 197 ? 7.839 1.861 -15.071 1.00 97.19 197 VAL A N 1
ATOM 1533 C CA . VAL A 1 197 ? 7.345 2.988 -14.273 1.00 97.19 197 VAL A CA 1
ATOM 1534 C C . VAL A 1 197 ? 6.194 2.549 -13.374 1.00 97.19 197 VAL A C 1
ATOM 1536 O O . VAL A 1 197 ? 6.253 2.791 -12.169 1.00 97.19 197 VAL A O 1
ATOM 1539 N N . GLN A 1 198 ? 5.191 1.848 -13.912 1.00 97.19 198 GLN A N 1
ATOM 1540 C CA . GLN A 1 198 ? 4.064 1.380 -13.100 1.00 97.19 198 GLN A CA 1
ATOM 1541 C C . GLN A 1 198 ? 4.511 0.395 -12.007 1.00 97.19 198 GLN A C 1
ATOM 1543 O O . GLN A 1 198 ? 4.084 0.510 -10.860 1.00 97.19 198 GLN A O 1
ATOM 1548 N N . ARG A 1 199 ? 5.428 -0.533 -12.319 1.00 97.75 199 ARG A N 1
ATOM 1549 C CA . ARG A 1 199 ? 6.015 -1.452 -11.331 1.00 97.75 199 ARG A CA 1
ATOM 1550 C C . ARG A 1 199 ? 6.736 -0.714 -10.208 1.00 97.75 199 ARG A C 1
ATOM 1552 O O . ARG A 1 199 ? 6.579 -1.071 -9.041 1.00 97.75 199 ARG A O 1
ATOM 1559 N N . LEU A 1 200 ? 7.556 0.280 -10.552 1.00 98.06 200 LEU A N 1
ATOM 1560 C CA . LEU A 1 200 ? 8.280 1.082 -9.565 1.00 98.06 200 LEU A CA 1
ATOM 1561 C C . LEU A 1 200 ? 7.311 1.908 -8.712 1.00 98.06 200 LEU A C 1
ATOM 1563 O O . LEU A 1 200 ? 7.500 1.982 -7.500 1.00 98.06 200 LEU A O 1
ATOM 1567 N N . ALA A 1 201 ? 6.253 2.458 -9.313 1.00 98.38 201 ALA A N 1
ATOM 1568 C CA . ALA A 1 201 ? 5.212 3.184 -8.594 1.00 98.38 201 ALA A CA 1
ATOM 1569 C C . ALA A 1 201 ? 4.455 2.270 -7.619 1.00 98.38 201 ALA A C 1
ATOM 1571 O O . ALA A 1 201 ? 4.317 2.611 -6.446 1.00 98.38 201 ALA A O 1
ATOM 1572 N N . ALA A 1 202 ? 4.057 1.070 -8.055 1.00 98.50 202 ALA A N 1
ATOM 1573 C CA . ALA A 1 202 ? 3.447 0.064 -7.187 1.00 98.50 202 ALA A CA 1
ATOM 1574 C C . ALA A 1 202 ? 4.377 -0.330 -6.026 1.00 98.50 202 ALA A C 1
ATOM 1576 O O . ALA A 1 202 ? 3.925 -0.459 -4.892 1.00 98.50 202 ALA A O 1
ATOM 1577 N N . GLY A 1 203 ? 5.682 -0.472 -6.286 1.00 98.50 203 GLY A N 1
ATOM 1578 C CA . GLY A 1 203 ? 6.683 -0.745 -5.251 1.00 98.50 203 GLY A CA 1
ATOM 1579 C C . GLY A 1 203 ? 6.836 0.400 -4.245 1.00 98.50 203 GLY A C 1
ATOM 1580 O O . GLY A 1 203 ? 6.875 0.158 -3.041 1.00 98.50 203 GLY A O 1
ATOM 1581 N N . ALA A 1 204 ? 6.854 1.649 -4.714 1.00 98.56 204 ALA A N 1
ATOM 1582 C CA . ALA A 1 204 ? 6.872 2.820 -3.842 1.00 98.56 204 ALA A CA 1
ATOM 1583 C C . ALA A 1 204 ? 5.610 2.886 -2.968 1.00 98.56 204 ALA A C 1
ATOM 1585 O O . ALA A 1 204 ? 5.715 3.067 -1.759 1.00 98.56 204 ALA A O 1
ATOM 1586 N N . ILE A 1 205 ? 4.427 2.663 -3.551 1.00 98.75 205 ILE A N 1
ATOM 1587 C CA . ILE A 1 205 ? 3.154 2.613 -2.814 1.00 98.75 205 ILE A CA 1
ATOM 1588 C C . ILE A 1 205 ? 3.161 1.468 -1.794 1.00 98.75 205 ILE A C 1
ATOM 1590 O O . ILE A 1 205 ? 2.702 1.659 -0.670 1.00 98.75 205 ILE A O 1
ATOM 1594 N N . ALA A 1 206 ? 3.723 0.303 -2.136 1.00 98.62 206 ALA A N 1
ATOM 1595 C CA . ALA A 1 206 ? 3.873 -0.802 -1.194 1.00 98.62 206 ALA A CA 1
ATOM 1596 C C . ALA A 1 206 ? 4.700 -0.393 0.030 1.00 98.62 206 ALA A C 1
ATOM 1598 O O . ALA A 1 206 ? 4.303 -0.694 1.156 1.00 98.62 206 ALA A O 1
ATOM 1599 N N . ASN A 1 207 ? 5.800 0.333 -0.183 1.00 98.69 207 ASN A N 1
ATOM 1600 C CA . ASN A 1 207 ? 6.626 0.852 0.900 1.00 98.69 207 ASN A CA 1
ATOM 1601 C C . ASN A 1 207 ? 5.871 1.899 1.737 1.00 98.69 207 ASN A C 1
ATOM 1603 O O . ASN A 1 207 ? 5.833 1.793 2.959 1.00 98.69 207 ASN A O 1
ATOM 1607 N N . LEU A 1 208 ? 5.187 2.856 1.099 1.00 98.56 208 LEU A N 1
ATOM 1608 C CA . LEU A 1 208 ? 4.382 3.860 1.808 1.00 98.56 208 LEU A CA 1
ATOM 1609 C C . LEU A 1 208 ? 3.262 3.230 2.648 1.00 98.56 208 LEU A C 1
ATOM 1611 O O . LEU A 1 208 ? 2.987 3.712 3.744 1.00 98.56 208 LEU A O 1
ATOM 1615 N N . ALA A 1 209 ? 2.660 2.136 2.172 1.00 98.44 209 ALA A N 1
ATOM 1616 C CA . ALA A 1 209 ? 1.617 1.393 2.875 1.00 98.44 209 ALA A CA 1
ATOM 1617 C C . ALA A 1 209 ? 2.117 0.657 4.133 1.00 98.44 209 ALA A C 1
ATOM 1619 O O . ALA A 1 209 ? 1.302 0.089 4.856 1.00 98.44 209 ALA A O 1
ATOM 1620 N N . MET A 1 210 ? 3.424 0.629 4.418 1.00 97.25 210 MET A N 1
ATOM 1621 C CA . MET A 1 210 ? 3.937 0.091 5.687 1.00 97.25 210 MET A CA 1
ATOM 1622 C C . MET A 1 210 ? 3.598 0.999 6.879 1.00 97.25 210 MET A C 1
ATOM 1624 O O . MET A 1 210 ? 3.482 0.505 8.000 1.00 97.25 210 MET A O 1
ATOM 1628 N N . ASN A 1 211 ? 3.372 2.295 6.643 1.00 97.31 211 ASN A N 1
ATOM 1629 C CA . ASN A 1 211 ? 2.933 3.248 7.658 1.00 97.31 211 ASN A CA 1
ATOM 1630 C C . ASN A 1 211 ? 1.398 3.309 7.734 1.00 97.31 211 ASN A C 1
ATOM 1632 O O . ASN A 1 211 ? 0.737 3.594 6.739 1.00 97.31 211 ASN A O 1
ATOM 1636 N N . GLY A 1 212 ? 0.832 3.106 8.927 1.00 95.00 212 GLY A N 1
ATOM 1637 C CA . GLY A 1 212 ? -0.619 3.081 9.147 1.00 95.00 212 GLY A CA 1
ATOM 1638 C C . GLY A 1 212 ? -1.364 4.361 8.744 1.00 95.00 212 GLY A C 1
ATOM 1639 O O . GLY A 1 212 ? -2.451 4.260 8.182 1.00 95.00 212 GLY A O 1
ATOM 1640 N N . LEU A 1 213 ? -0.778 5.546 8.956 1.00 93.69 213 LEU A N 1
ATOM 1641 C CA . LEU A 1 213 ? -1.393 6.829 8.578 1.00 93.69 213 LEU A CA 1
ATOM 1642 C C . LEU A 1 213 ? -1.493 6.974 7.055 1.00 93.69 213 LEU A C 1
ATOM 1644 O O . LEU A 1 213 ? -2.485 7.465 6.519 1.00 93.69 213 LEU A O 1
ATOM 1648 N N . ASN A 1 214 ? -0.477 6.486 6.344 1.00 98.12 214 ASN A N 1
ATOM 1649 C CA . ASN A 1 214 ? -0.462 6.502 4.887 1.00 98.12 214 ASN A CA 1
ATOM 1650 C C . ASN A 1 214 ? -1.478 5.524 4.290 1.00 98.12 214 ASN A C 1
ATOM 1652 O O . ASN A 1 214 ? -2.010 5.793 3.216 1.00 98.12 214 ASN A O 1
ATOM 1656 N N . GLN A 1 215 ? -1.761 4.401 4.959 1.00 98.19 215 GLN A N 1
ATOM 1657 C CA . GLN A 1 215 ? -2.728 3.410 4.471 1.00 98.19 215 GLN A CA 1
ATOM 1658 C C . GLN A 1 215 ? -4.127 4.012 4.305 1.00 98.19 215 GLN A C 1
ATOM 1660 O O . GLN A 1 215 ? -4.768 3.766 3.282 1.00 98.19 215 GLN A O 1
ATOM 1665 N N . ASP A 1 216 ? -4.572 4.832 5.264 1.00 95.69 216 ASP A N 1
ATOM 1666 C CA . ASP A 1 216 ? -5.857 5.534 5.182 1.00 95.69 216 ASP A CA 1
ATOM 1667 C C . ASP A 1 216 ? -5.895 6.444 3.940 1.00 95.69 216 ASP A C 1
ATOM 1669 O O . ASP A 1 216 ? -6.839 6.395 3.152 1.00 95.69 216 ASP A O 1
ATOM 1673 N N . LEU A 1 217 ? -4.829 7.216 3.696 1.00 97.69 217 LEU A N 1
ATOM 1674 C CA . LEU A 1 217 ? -4.728 8.105 2.532 1.00 97.69 217 LEU A CA 1
ATOM 1675 C C . LEU A 1 217 ? -4.662 7.348 1.200 1.00 97.69 217 LEU A C 1
ATOM 1677 O O . LEU A 1 217 ? -5.278 7.779 0.224 1.00 97.69 217 LEU A O 1
ATOM 1681 N N . ILE A 1 218 ? -3.948 6.220 1.151 1.00 98.50 218 ILE A N 1
ATOM 1682 C CA . ILE A 1 218 ? -3.874 5.351 -0.032 1.00 98.50 218 ILE A CA 1
ATOM 1683 C C . ILE A 1 218 ? -5.269 4.840 -0.394 1.00 98.50 218 ILE A C 1
ATOM 1685 O O . ILE A 1 218 ? -5.647 4.895 -1.564 1.00 98.50 218 ILE A O 1
ATOM 1689 N N . ILE A 1 219 ? -6.047 4.380 0.589 1.00 97.38 219 ILE A N 1
ATOM 1690 C CA . ILE A 1 219 ? -7.421 3.916 0.366 1.00 97.38 219 ILE A CA 1
ATOM 1691 C C . ILE A 1 219 ? -8.335 5.066 -0.059 1.00 97.38 219 ILE A C 1
ATOM 1693 O O . ILE A 1 219 ? -9.004 4.955 -1.083 1.00 97.38 219 ILE A O 1
ATOM 1697 N N . CYS A 1 220 ? -8.321 6.192 0.659 1.00 95.88 220 CYS A N 1
ATOM 1698 C CA . CYS A 1 220 ? -9.168 7.347 0.347 1.00 95.88 220 CYS A CA 1
ATOM 1699 C C . CYS A 1 220 ? -8.938 7.901 -1.068 1.00 95.88 220 CYS A C 1
ATOM 1701 O O . CYS A 1 220 ? -9.864 8.425 -1.683 1.00 95.88 220 CYS A O 1
ATOM 1703 N N . LYS A 1 221 ? -7.719 7.776 -1.605 1.00 97.31 221 LYS A N 1
ATOM 1704 C CA . LYS A 1 221 ? -7.371 8.191 -2.973 1.00 97.31 221 LYS A CA 1
ATOM 1705 C C . LYS A 1 221 ? -7.578 7.085 -4.023 1.00 97.31 221 LYS A C 1
ATOM 1707 O O . LYS A 1 221 ? -7.133 7.233 -5.157 1.00 97.31 221 LYS A O 1
ATOM 1712 N N . GLY A 1 222 ? -8.234 5.975 -3.671 1.00 97.31 222 GLY A N 1
ATOM 1713 C CA . GLY A 1 222 ? -8.545 4.871 -4.589 1.00 97.31 222 GLY A CA 1
ATOM 1714 C C . GLY A 1 222 ? -7.343 3.998 -4.960 1.00 97.31 222 GLY A C 1
ATOM 1715 O O . GLY A 1 222 ? -7.373 3.289 -5.968 1.00 97.31 222 GLY A O 1
ATOM 1716 N N . GLY A 1 223 ? -6.268 4.030 -4.169 1.00 98.12 223 GLY A N 1
ATOM 1717 C CA . GLY A 1 223 ? -5.040 3.292 -4.454 1.00 98.12 223 GLY A CA 1
ATOM 1718 C C . GLY A 1 223 ? -5.234 1.778 -4.490 1.00 98.12 223 GLY A C 1
ATOM 1719 O O . GLY A 1 223 ? -4.654 1.117 -5.350 1.00 98.12 223 GLY A O 1
ATOM 1720 N N . ALA A 1 224 ? -6.095 1.220 -3.629 1.00 97.56 224 ALA A N 1
ATOM 1721 C CA . ALA A 1 224 ? -6.428 -0.204 -3.681 1.00 97.56 224 ALA A CA 1
ATOM 1722 C C . ALA A 1 224 ? -7.103 -0.585 -5.005 1.00 97.56 224 ALA A C 1
ATOM 1724 O O . ALA A 1 224 ? -6.688 -1.559 -5.634 1.00 97.56 224 ALA A O 1
ATOM 1725 N N . ARG A 1 225 ? -8.073 0.212 -5.468 1.00 98.31 225 ARG A N 1
ATOM 1726 C CA . ARG A 1 225 ? -8.738 0.013 -6.762 1.00 98.31 225 ARG A CA 1
ATOM 1727 C C . ARG A 1 225 ? -7.764 0.070 -7.936 1.00 98.31 225 ARG A C 1
ATOM 1729 O O . ARG A 1 225 ? -7.830 -0.776 -8.824 1.00 98.31 225 ARG A O 1
ATOM 1736 N N . LEU A 1 226 ? -6.845 1.038 -7.946 1.00 98.25 226 LEU A N 1
ATOM 1737 C CA . LEU A 1 226 ? -5.841 1.160 -9.010 1.00 98.25 226 LEU A CA 1
ATOM 1738 C C . LEU A 1 226 ? -4.890 -0.044 -9.039 1.00 98.25 226 LEU A C 1
ATOM 1740 O O . LEU A 1 226 ? -4.660 -0.623 -10.100 1.00 98.25 226 LEU A O 1
ATOM 1744 N N . LEU A 1 227 ? -4.400 -0.472 -7.873 1.00 98.31 227 LEU A N 1
ATOM 1745 C CA . LEU A 1 227 ? -3.573 -1.674 -7.735 1.00 98.31 227 LEU A CA 1
ATOM 1746 C C . LEU A 1 227 ? -4.321 -2.933 -8.205 1.00 98.31 227 LEU A C 1
ATOM 1748 O O . LEU A 1 227 ? -3.771 -3.731 -8.967 1.00 98.31 227 LEU A O 1
ATOM 1752 N N . ALA A 1 228 ? -5.588 -3.087 -7.809 1.00 97.38 228 ALA A N 1
ATOM 1753 C CA . ALA A 1 228 ? -6.433 -4.208 -8.212 1.00 97.38 228 ALA A CA 1
ATOM 1754 C C . ALA A 1 228 ? -6.691 -4.232 -9.728 1.00 97.38 228 ALA A C 1
ATOM 1756 O O . ALA A 1 228 ? -6.615 -5.291 -10.348 1.00 97.38 228 ALA A O 1
ATOM 1757 N N . ASN A 1 229 ? -6.919 -3.068 -10.341 1.00 96.25 229 ASN A N 1
ATOM 1758 C CA . ASN A 1 229 ? -7.105 -2.928 -11.786 1.00 96.25 229 ASN A CA 1
ATOM 1759 C C . ASN A 1 229 ? -5.821 -3.176 -12.588 1.00 96.25 229 ASN A C 1
ATOM 1761 O O . ASN A 1 229 ? -5.894 -3.529 -13.768 1.00 96.25 229 ASN A O 1
ATOM 1765 N N . MET A 1 230 ? -4.651 -2.962 -11.982 1.00 95.38 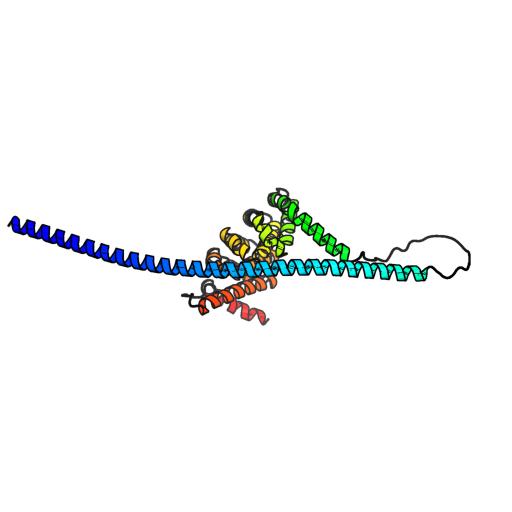230 MET A N 1
ATOM 1766 C CA . MET A 1 230 ? -3.360 -3.213 -12.615 1.00 95.38 230 MET A CA 1
ATOM 1767 C C . MET A 1 230 ? -2.992 -4.703 -12.610 1.00 95.38 230 MET A C 1
ATOM 1769 O O . MET A 1 230 ? -2.429 -5.182 -13.591 1.00 95.38 230 MET A O 1
ATOM 1773 N N . ALA A 1 231 ? -3.333 -5.442 -11.548 1.00 94.94 231 ALA A N 1
ATOM 1774 C CA . ALA A 1 231 ? -2.984 -6.858 -11.392 1.00 94.94 231 ALA A CA 1
ATOM 1775 C C . ALA A 1 231 ? -3.295 -7.738 -12.626 1.00 94.94 231 ALA A C 1
ATOM 1777 O O . ALA A 1 231 ? -2.380 -8.408 -13.098 1.00 94.94 231 ALA A O 1
ATOM 1778 N N . PRO A 1 232 ? -4.509 -7.729 -13.217 1.00 93.44 232 PRO A N 1
ATOM 1779 C CA . PRO A 1 232 ? -4.821 -8.580 -14.370 1.00 93.44 232 PRO A CA 1
ATOM 1780 C C . PRO A 1 232 ? -4.172 -8.117 -15.685 1.00 93.44 232 PRO A C 1
ATOM 1782 O O . PRO A 1 232 ? -4.288 -8.809 -16.690 1.00 93.44 232 PRO A O 1
ATOM 1785 N N . LYS A 1 233 ? -3.528 -6.942 -15.711 1.00 92.38 233 LYS A N 1
ATOM 1786 C CA . LYS A 1 233 ? -2.874 -6.381 -16.905 1.00 92.38 233 LYS A CA 1
ATOM 1787 C C . LYS A 1 233 ? -1.384 -6.727 -16.982 1.00 92.38 233 LYS A C 1
ATOM 1789 O O . LYS A 1 233 ? -0.711 -6.267 -17.901 1.00 92.38 233 LYS A O 1
ATOM 1794 N N . SER A 1 234 ? -0.849 -7.458 -16.004 1.00 91.06 234 SER A N 1
ATOM 1795 C CA . SER A 1 234 ? 0.580 -7.739 -15.898 1.00 91.06 234 SER A CA 1
ATOM 1796 C C . SER A 1 234 ? 0.850 -9.231 -15.751 1.00 91.06 234 SER A C 1
ATOM 1798 O O . SER A 1 234 ? 0.378 -9.858 -14.809 1.00 91.06 234 SER A O 1
ATOM 1800 N N . ASP A 1 235 ? 1.697 -9.761 -16.632 1.00 91.19 235 ASP A N 1
ATOM 1801 C CA . ASP A 1 235 ? 2.265 -11.108 -16.505 1.00 91.19 235 ASP A CA 1
ATOM 1802 C C . ASP A 1 235 ? 3.643 -11.091 -15.813 1.00 91.19 235 ASP A C 1
ATOM 1804 O O . ASP A 1 235 ? 4.230 -12.142 -15.564 1.00 91.19 235 ASP A O 1
ATOM 1808 N N . ASP A 1 236 ? 4.188 -9.904 -15.499 1.00 94.06 236 ASP A N 1
ATOM 1809 C CA . ASP A 1 236 ? 5.501 -9.761 -14.863 1.00 94.06 236 ASP A CA 1
ATOM 1810 C C . ASP A 1 236 ? 5.420 -10.125 -13.370 1.00 94.06 236 ASP A C 1
ATOM 1812 O O . ASP A 1 236 ? 4.816 -9.382 -12.582 1.00 94.06 236 ASP A O 1
ATOM 1816 N N . PRO A 1 237 ? 6.097 -11.196 -12.920 1.00 95.19 237 PRO A N 1
ATOM 1817 C CA . PRO A 1 237 ? 6.015 -11.646 -11.533 1.00 95.19 237 PRO A CA 1
ATOM 1818 C C . PRO A 1 237 ? 6.511 -10.595 -10.545 1.00 95.19 237 PRO A C 1
ATOM 1820 O O . PRO A 1 237 ? 6.042 -10.529 -9.408 1.00 95.19 237 PRO A O 1
ATOM 1823 N N . GLN A 1 238 ? 7.461 -9.754 -10.961 1.00 95.75 238 GLN A N 1
ATOM 1824 C CA . GLN A 1 238 ? 7.969 -8.694 -10.105 1.00 95.75 238 GLN A CA 1
ATOM 1825 C C . GLN A 1 238 ? 6.924 -7.594 -9.898 1.00 95.75 238 GLN A C 1
ATOM 1827 O O . GLN A 1 238 ? 6.785 -7.098 -8.780 1.00 95.75 238 GLN A O 1
ATOM 1832 N N . THR A 1 239 ? 6.179 -7.237 -10.943 1.00 96.44 239 THR A N 1
ATOM 1833 C CA . THR A 1 239 ? 5.060 -6.292 -10.862 1.00 96.44 239 THR A CA 1
ATOM 1834 C C . THR A 1 239 ? 3.952 -6.838 -9.969 1.00 96.44 239 THR A C 1
ATOM 1836 O O . THR A 1 239 ? 3.571 -6.175 -9.003 1.00 96.44 239 THR A O 1
ATOM 1839 N N . LEU A 1 240 ? 3.523 -8.084 -10.197 1.00 97.62 240 LEU A N 1
ATOM 1840 C CA . LEU A 1 240 ? 2.522 -8.749 -9.358 1.00 97.62 240 LEU A CA 1
ATOM 1841 C C . LEU A 1 240 ? 2.960 -8.825 -7.891 1.00 97.62 240 LEU A C 1
ATOM 1843 O O . LEU A 1 240 ? 2.162 -8.591 -6.987 1.00 97.62 240 LEU A O 1
ATOM 1847 N N . ARG A 1 241 ? 4.251 -9.067 -7.629 1.00 97.69 241 ARG A N 1
ATOM 1848 C CA . ARG A 1 241 ? 4.811 -9.063 -6.271 1.00 97.69 241 ARG A CA 1
ATOM 1849 C C . ARG A 1 241 ? 4.682 -7.698 -5.591 1.00 97.69 241 ARG A C 1
ATOM 1851 O O . ARG A 1 241 ? 4.386 -7.661 -4.398 1.00 97.69 241 ARG A O 1
ATOM 1858 N N . MET A 1 242 ? 4.917 -6.596 -6.308 1.00 98.00 242 MET A N 1
ATOM 1859 C CA . MET A 1 242 ? 4.759 -5.241 -5.754 1.00 98.00 242 MET A CA 1
ATOM 1860 C C . MET A 1 242 ? 3.293 -4.932 -5.456 1.00 98.00 242 MET A C 1
ATOM 1862 O O . MET A 1 242 ? 2.983 -4.470 -4.360 1.00 98.00 242 MET A O 1
ATOM 1866 N N . ILE A 1 243 ? 2.393 -5.267 -6.384 1.00 98.31 243 ILE A N 1
ATOM 1867 C CA . ILE A 1 243 ? 0.947 -5.084 -6.212 1.00 98.31 243 ILE A CA 1
ATOM 1868 C C . ILE A 1 243 ? 0.441 -5.893 -5.012 1.00 98.31 243 ILE A C 1
ATOM 1870 O O . ILE A 1 243 ? -0.180 -5.339 -4.105 1.00 98.31 243 ILE A O 1
ATOM 1874 N N . ALA A 1 244 ? 0.765 -7.188 -4.960 1.00 97.94 244 ALA A N 1
ATOM 1875 C CA . ALA A 1 244 ? 0.403 -8.058 -3.845 1.00 97.94 244 ALA A CA 1
ATOM 1876 C C . ALA A 1 244 ? 0.986 -7.553 -2.520 1.00 97.94 244 ALA A C 1
ATOM 1878 O O . ALA A 1 244 ? 0.299 -7.572 -1.505 1.00 97.94 244 ALA A O 1
ATOM 1879 N N . GLY A 1 245 ? 2.229 -7.059 -2.528 1.00 98.12 245 GLY A N 1
ATOM 1880 C CA . GLY A 1 245 ? 2.876 -6.481 -1.354 1.00 98.12 245 GLY A CA 1
ATOM 1881 C C . GLY A 1 245 ? 2.149 -5.250 -0.811 1.00 98.12 245 GLY A C 1
ATOM 1882 O O . GLY A 1 245 ? 1.925 -5.167 0.398 1.00 98.12 245 GLY A O 1
ATOM 1883 N N . ALA A 1 246 ? 1.733 -4.336 -1.691 1.00 98.50 246 ALA A N 1
ATOM 1884 C CA . ALA A 1 246 ? 0.963 -3.155 -1.312 1.00 98.50 246 ALA A CA 1
ATOM 1885 C C . ALA A 1 246 ? -0.393 -3.538 -0.708 1.00 98.50 246 ALA A C 1
ATOM 1887 O O . ALA A 1 246 ? -0.702 -3.132 0.411 1.00 98.50 246 ALA A O 1
ATOM 1888 N N . ILE A 1 247 ? -1.167 -4.384 -1.396 1.00 98.31 247 ILE A N 1
ATOM 1889 C CA . ILE A 1 247 ? -2.482 -4.825 -0.909 1.00 98.31 247 ILE A CA 1
ATOM 1890 C C . ILE A 1 247 ? -2.339 -5.600 0.412 1.00 98.31 247 ILE A C 1
ATOM 1892 O O . ILE A 1 247 ? -3.110 -5.381 1.341 1.00 98.31 247 ILE A O 1
ATOM 1896 N N . ALA A 1 248 ? -1.313 -6.443 0.557 1.00 97.69 248 ALA A N 1
ATOM 1897 C CA . ALA A 1 248 ? -1.058 -7.187 1.790 1.00 97.69 248 ALA A CA 1
ATOM 1898 C C . ALA A 1 248 ? -0.699 -6.296 2.993 1.00 97.69 248 ALA A C 1
ATOM 1900 O O . ALA A 1 248 ? -1.010 -6.663 4.131 1.00 97.69 248 ALA A O 1
ATOM 1901 N N . ASN A 1 249 ? -0.063 -5.141 2.764 1.00 98.12 249 ASN A N 1
ATOM 1902 C CA . ASN A 1 249 ? 0.151 -4.136 3.809 1.00 98.12 249 ASN A CA 1
ATOM 1903 C C . ASN A 1 249 ? -1.182 -3.504 4.238 1.00 98.12 249 ASN A C 1
ATOM 1905 O O . ASN A 1 249 ? -1.456 -3.430 5.434 1.00 98.12 249 ASN A O 1
ATOM 1909 N N . LEU A 1 250 ? -2.044 -3.153 3.276 1.00 97.62 250 LEU A N 1
ATOM 1910 C CA . LEU A 1 250 ? -3.382 -2.602 3.536 1.00 97.62 250 LEU A CA 1
ATOM 1911 C C . LEU A 1 250 ? -4.294 -3.598 4.276 1.00 97.62 250 LEU A C 1
ATOM 1913 O O . LEU A 1 250 ? -5.018 -3.201 5.185 1.00 97.62 250 LEU A O 1
ATOM 1917 N N . CYS A 1 251 ? -4.203 -4.901 3.974 1.00 95.69 251 CYS A N 1
ATOM 1918 C CA . CYS A 1 251 ? -4.924 -5.957 4.701 1.00 95.69 251 CYS A CA 1
ATOM 1919 C C . CYS A 1 251 ? -4.622 -5.980 6.210 1.00 95.69 251 CYS A C 1
ATOM 1921 O O . CYS A 1 251 ? -5.404 -6.539 6.980 1.00 95.69 251 CYS A O 1
ATOM 1923 N N . GLY A 1 252 ? -3.490 -5.418 6.647 1.00 92.94 252 GLY A N 1
ATOM 1924 C CA . GLY A 1 252 ? -3.106 -5.357 8.057 1.00 92.94 252 GLY A CA 1
ATOM 1925 C C . GLY A 1 252 ? -3.917 -4.367 8.896 1.00 92.94 252 GLY A C 1
ATOM 1926 O O . GLY A 1 252 ? -3.821 -4.417 10.120 1.00 92.94 252 GLY A O 1
ATOM 1927 N N . ASN A 1 253 ? -4.721 -3.499 8.276 1.00 93.38 253 ASN A N 1
ATOM 1928 C CA . ASN A 1 253 ? -5.512 -2.481 8.963 1.00 93.38 253 ASN A CA 1
ATOM 1929 C C . ASN A 1 253 ? -7.008 -2.760 8.803 1.00 93.38 253 ASN A C 1
ATOM 1931 O O . ASN A 1 253 ? -7.584 -2.621 7.726 1.00 93.38 253 ASN A O 1
ATOM 1935 N N . GLU A 1 254 ? -7.630 -3.164 9.909 1.00 89.69 254 GLU A N 1
ATOM 1936 C CA . GLU A 1 254 ? -9.023 -3.621 9.960 1.00 89.69 254 GLU A CA 1
ATOM 1937 C C . GLU A 1 254 ? -10.034 -2.558 9.524 1.00 89.69 254 GLU A C 1
ATOM 1939 O O . GLU A 1 254 ? -11.031 -2.885 8.883 1.00 89.69 254 GLU A O 1
ATOM 1944 N N . ARG A 1 255 ? -9.747 -1.276 9.785 1.00 90.44 255 ARG A N 1
ATOM 1945 C CA . ARG A 1 255 ? -10.627 -0.161 9.401 1.00 90.44 255 ARG A CA 1
ATOM 1946 C C . ARG A 1 255 ? -10.792 -0.053 7.885 1.00 90.44 255 ARG A C 1
ATOM 1948 O O . ARG A 1 255 ? -11.782 0.490 7.410 1.00 90.44 255 ARG A O 1
ATOM 1955 N N . LEU A 1 256 ? -9.832 -0.588 7.131 1.00 93.25 256 LEU A N 1
ATOM 1956 C CA . LEU A 1 256 ? -9.787 -0.505 5.676 1.00 93.25 256 LEU A CA 1
ATOM 1957 C C . LEU A 1 256 ? -10.423 -1.717 4.990 1.00 93.25 256 LEU A C 1
ATOM 1959 O O . LEU A 1 256 ? -10.609 -1.685 3.779 1.00 93.25 256 LEU A O 1
ATOM 1963 N N . HIS A 1 257 ? -10.771 -2.781 5.722 1.00 91.94 257 HIS A N 1
ATOM 1964 C CA . HIS A 1 257 ? -11.187 -4.069 5.146 1.00 91.94 257 HIS A CA 1
ATOM 1965 C C . HIS A 1 257 ? -12.409 -3.980 4.233 1.00 91.94 257 HIS A C 1
ATOM 1967 O O . HIS A 1 257 ? -12.407 -4.582 3.159 1.00 91.94 257 HIS A O 1
ATOM 1973 N N . MET A 1 258 ? -13.430 -3.217 4.634 1.00 89.88 258 MET A N 1
ATOM 1974 C CA . MET A 1 258 ? -14.643 -3.039 3.828 1.00 89.88 258 MET A CA 1
ATOM 1975 C C . MET A 1 258 ? -14.335 -2.343 2.503 1.00 89.88 258 MET A C 1
ATOM 1977 O O . MET A 1 258 ? -14.673 -2.867 1.444 1.00 89.88 258 MET A O 1
ATOM 1981 N N . ILE A 1 259 ? -13.612 -1.223 2.550 1.00 94.12 259 ILE A N 1
ATOM 1982 C CA . ILE A 1 259 ? -13.248 -0.478 1.340 1.00 94.12 259 ILE A CA 1
ATOM 1983 C C . ILE A 1 259 ? -12.295 -1.309 0.476 1.00 94.12 259 ILE A C 1
ATOM 1985 O O . ILE A 1 259 ? -12.453 -1.370 -0.736 1.00 94.12 259 ILE A O 1
ATOM 1989 N N . LEU A 1 260 ? -11.348 -2.032 1.082 1.00 94.50 260 LEU A N 1
ATOM 1990 C CA . LEU A 1 260 ? -10.422 -2.912 0.368 1.00 94.50 260 LEU A CA 1
ATOM 1991 C C . LEU A 1 260 ? -11.153 -4.018 -0.409 1.00 94.50 260 LEU A C 1
ATOM 1993 O O . LEU A 1 260 ? -10.736 -4.377 -1.513 1.00 94.50 260 LEU A O 1
ATOM 1997 N N . LYS A 1 261 ? -12.244 -4.549 0.153 1.00 91.19 261 LYS A N 1
ATOM 1998 C CA . LYS A 1 261 ? -13.127 -5.499 -0.529 1.00 91.19 261 LYS A CA 1
ATOM 1999 C C . LYS A 1 261 ? -13.876 -4.832 -1.685 1.00 91.19 261 LYS A C 1
ATOM 2001 O O . LYS A 1 261 ? -13.872 -5.365 -2.794 1.00 91.19 261 LYS A O 1
ATOM 2006 N N . GLU A 1 262 ? -14.492 -3.677 -1.447 1.00 93.44 262 GLU A N 1
ATOM 2007 C CA . GLU A 1 262 ? -15.249 -2.919 -2.459 1.00 93.44 262 GLU A CA 1
ATOM 2008 C C . GLU A 1 262 ? -14.374 -2.448 -3.632 1.00 93.44 262 GLU A C 1
ATOM 2010 O O . GLU A 1 262 ? -14.807 -2.445 -4.787 1.00 93.44 262 GLU A O 1
ATOM 2015 N N . ASP A 1 263 ? -13.115 -2.117 -3.352 1.00 95.81 263 ASP A N 1
ATOM 2016 C CA . ASP A 1 263 ? -12.090 -1.764 -4.334 1.00 95.81 263 ASP A CA 1
ATOM 2017 C C . ASP A 1 263 ? -11.537 -2.984 -5.092 1.00 95.81 263 ASP A C 1
ATOM 2019 O O . ASP A 1 263 ? -10.760 -2.829 -6.034 1.00 95.81 263 ASP A O 1
ATOM 2023 N N . GLY A 1 264 ? -11.935 -4.205 -4.719 1.00 95.19 264 GLY A N 1
ATOM 2024 C CA . GLY A 1 264 ? -11.512 -5.441 -5.377 1.00 95.19 264 GLY A CA 1
ATOM 2025 C C . GLY A 1 264 ? -10.112 -5.921 -4.986 1.00 95.19 264 GLY A C 1
ATOM 2026 O O . GLY A 1 264 ? -9.570 -6.806 -5.650 1.00 95.19 264 GLY A O 1
ATOM 2027 N N . GLY A 1 265 ? -9.525 -5.395 -3.907 1.00 95.75 265 GLY A N 1
ATOM 2028 C CA . GLY A 1 265 ? -8.184 -5.769 -3.448 1.00 95.75 265 GLY A CA 1
ATOM 2029 C C . GLY A 1 265 ? -8.061 -7.258 -3.110 1.00 95.75 265 GLY A C 1
ATOM 2030 O O . GLY A 1 265 ? -7.100 -7.910 -3.520 1.00 95.75 265 GLY A O 1
ATOM 2031 N N . LEU A 1 266 ? -9.065 -7.831 -2.436 1.00 93.25 266 LEU A N 1
ATOM 2032 C CA . LEU A 1 266 ? -9.097 -9.266 -2.116 1.00 93.25 266 LEU A CA 1
ATOM 2033 C C . LEU A 1 266 ? -9.200 -10.137 -3.372 1.00 93.25 266 LEU A C 1
ATOM 2035 O O . LEU A 1 266 ? -8.449 -11.102 -3.523 1.00 93.25 266 LEU A O 1
ATOM 2039 N N . LYS A 1 267 ? -10.067 -9.755 -4.315 1.00 92.50 267 LYS A N 1
ATOM 2040 C CA . LYS A 1 267 ? -10.208 -10.441 -5.607 1.00 92.50 267 LYS A CA 1
ATOM 2041 C C . LYS A 1 267 ? -8.904 -10.415 -6.401 1.00 92.50 267 LYS A C 1
ATOM 2043 O O . LYS A 1 267 ? -8.516 -11.439 -6.958 1.00 92.50 267 LYS A O 1
ATOM 2048 N N . ALA A 1 268 ? -8.199 -9.283 -6.408 1.00 94.94 268 ALA A N 1
ATOM 2049 C CA . ALA A 1 268 ? -6.898 -9.165 -7.058 1.00 94.94 268 ALA A CA 1
ATOM 2050 C C . ALA A 1 268 ? -5.846 -10.082 -6.416 1.00 94.94 268 ALA A C 1
ATOM 2052 O O . ALA A 1 268 ? -5.131 -10.781 -7.134 1.00 94.94 268 ALA A O 1
ATOM 2053 N N . LEU A 1 269 ? -5.777 -10.142 -5.078 1.00 94.38 269 LEU A N 1
ATOM 2054 C CA . LEU A 1 269 ? -4.883 -11.075 -4.384 1.00 94.38 269 LEU A CA 1
ATOM 2055 C C . LEU A 1 269 ? -5.163 -12.530 -4.778 1.00 94.38 269 LEU A C 1
ATOM 2057 O O . LEU A 1 269 ? -4.225 -13.260 -5.091 1.00 94.38 269 LEU A O 1
ATOM 2061 N N . LEU A 1 270 ? -6.434 -12.942 -4.808 1.00 90.94 270 LEU A N 1
ATOM 2062 C CA . LEU A 1 270 ? -6.821 -14.304 -5.183 1.00 90.94 270 LEU A CA 1
ATOM 2063 C C . LEU A 1 270 ? -6.522 -14.615 -6.656 1.00 90.94 270 LEU A C 1
ATOM 2065 O O . LEU A 1 270 ? -6.061 -15.713 -6.963 1.00 90.94 270 LEU A O 1
ATOM 2069 N N . ALA A 1 271 ? -6.714 -13.654 -7.562 1.00 90.44 271 ALA A N 1
ATOM 2070 C CA . ALA A 1 271 ? -6.390 -13.820 -8.978 1.00 90.44 271 ALA A CA 1
ATOM 2071 C C . ALA A 1 271 ? -4.880 -14.020 -9.211 1.00 90.44 271 ALA A C 1
ATOM 2073 O O . ALA A 1 271 ? -4.482 -14.875 -10.002 1.00 90.44 271 ALA A O 1
ATOM 2074 N N . MET A 1 272 ? -4.027 -13.293 -8.477 1.00 92.50 272 MET A N 1
ATOM 2075 C CA . MET A 1 272 ? -2.564 -13.379 -8.611 1.00 92.50 272 MET A CA 1
ATOM 2076 C C . MET A 1 272 ? -1.969 -14.726 -8.176 1.00 92.50 272 MET A C 1
ATOM 2078 O O . MET A 1 272 ? -0.816 -15.026 -8.494 1.0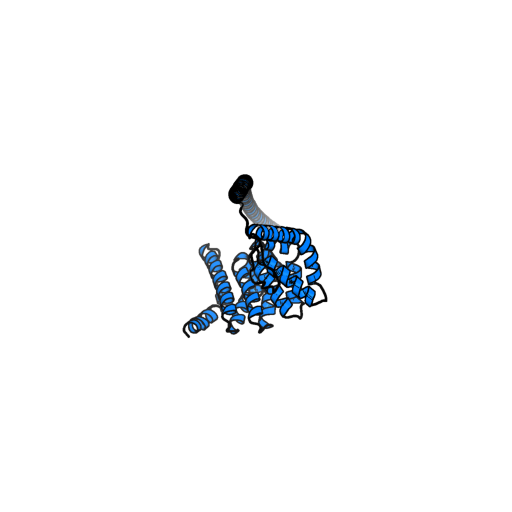0 92.50 272 MET A O 1
ATOM 2082 N N . VAL A 1 273 ? -2.739 -15.570 -7.491 1.00 84.31 273 VAL A N 1
ATOM 2083 C CA . VAL A 1 273 ? -2.324 -16.931 -7.117 1.00 84.31 273 VAL A CA 1
ATOM 2084 C C . VAL A 1 273 ? -2.027 -17.773 -8.353 1.00 84.31 273 VAL A C 1
ATOM 2086 O O . VAL A 1 273 ? -1.070 -18.544 -8.350 1.00 84.31 273 VAL A O 1
ATOM 2089 N N . GLY A 1 274 ? -2.797 -17.581 -9.429 1.00 80.75 274 GLY A N 1
ATOM 2090 C CA . GLY A 1 274 ? -2.616 -18.304 -10.689 1.00 80.75 274 GLY A CA 1
ATOM 2091 C C . GLY A 1 274 ? -1.269 -18.049 -11.374 1.00 80.75 274 GLY A C 1
ATOM 2092 O O . GLY A 1 274 ? -0.930 -18.756 -12.316 1.00 80.75 274 GLY A O 1
ATOM 2093 N N . SER A 1 275 ? -0.477 -17.083 -10.891 1.00 82.75 275 SER A N 1
ATOM 2094 C CA . SER A 1 275 ? 0.850 -16.779 -11.432 1.00 82.75 275 SER A CA 1
ATOM 2095 C C . SER A 1 275 ? 1.884 -17.891 -11.202 1.00 82.75 275 SER A C 1
ATOM 2097 O O . SER A 1 275 ? 2.913 -17.890 -11.865 1.00 82.75 275 SER A O 1
ATOM 2099 N N . ASN A 1 276 ? 1.655 -18.836 -10.277 1.00 82.31 276 ASN A N 1
ATOM 2100 C CA . ASN A 1 276 ? 2.595 -19.917 -9.925 1.00 82.31 276 ASN A CA 1
ATOM 2101 C C . ASN A 1 276 ? 4.005 -19.442 -9.503 1.00 82.31 276 ASN A C 1
ATOM 2103 O O . ASN A 1 276 ? 4.956 -20.226 -9.470 1.00 82.31 276 ASN A O 1
ATOM 2107 N N . HIS A 1 277 ? 4.160 -18.168 -9.130 1.00 89.88 277 HIS A N 1
ATOM 2108 C CA . HIS A 1 277 ? 5.428 -17.611 -8.669 1.00 89.88 277 HIS A CA 1
ATOM 2109 C C . HIS A 1 277 ? 5.471 -17.517 -7.144 1.00 89.88 277 HIS A C 1
ATOM 2111 O O . HIS A 1 277 ? 4.726 -16.751 -6.534 1.00 89.88 277 HIS A O 1
ATOM 2117 N N . SER A 1 278 ? 6.415 -18.236 -6.528 1.00 90.69 278 SER A N 1
ATOM 2118 C CA . SER A 1 278 ? 6.555 -18.333 -5.064 1.00 90.69 278 SER A CA 1
ATOM 2119 C C . SER A 1 278 ? 6.590 -16.970 -4.356 1.00 90.69 278 SER A C 1
ATOM 2121 O O . SER A 1 278 ? 5.896 -16.762 -3.363 1.00 90.69 278 SER A O 1
ATOM 2123 N N . ASN A 1 279 ? 7.307 -15.987 -4.912 1.00 92.06 279 ASN A N 1
ATOM 2124 C CA . ASN A 1 279 ? 7.384 -14.647 -4.323 1.00 92.06 279 ASN A CA 1
ATOM 2125 C C . ASN A 1 279 ? 6.044 -13.886 -4.350 1.00 92.06 279 ASN A C 1
ATOM 2127 O O . ASN A 1 279 ? 5.773 -13.105 -3.440 1.00 92.06 279 ASN A O 1
ATOM 2131 N N . VAL A 1 280 ? 5.220 -14.095 -5.383 1.00 95.06 280 VAL A N 1
ATOM 2132 C CA . VAL A 1 280 ? 3.878 -13.498 -5.488 1.00 95.06 280 VAL A CA 1
ATOM 2133 C C . VAL A 1 280 ? 2.941 -14.202 -4.511 1.00 95.06 280 VAL A C 1
ATOM 2135 O O . VAL A 1 280 ? 2.297 -13.545 -3.697 1.00 95.06 280 VAL A O 1
ATOM 2138 N N . ILE A 1 281 ? 2.948 -15.539 -4.516 1.00 92.44 281 ILE A N 1
ATOM 2139 C CA . ILE A 1 281 ? 2.139 -16.374 -3.617 1.00 92.44 281 ILE A CA 1
ATOM 2140 C C . ILE A 1 281 ? 2.456 -16.068 -2.149 1.00 92.44 281 ILE A C 1
ATOM 2142 O O . ILE A 1 281 ? 1.541 -15.966 -1.340 1.00 92.44 281 ILE A O 1
ATOM 2146 N N . SER A 1 282 ? 3.725 -15.846 -1.799 1.00 93.50 282 SER A N 1
ATOM 2147 C CA . SER A 1 282 ? 4.126 -15.452 -0.445 1.00 93.50 282 SER A CA 1
ATOM 2148 C C . SER A 1 282 ? 3.491 -14.125 -0.013 1.00 93.50 282 SER A C 1
ATOM 2150 O O . SER A 1 282 ? 2.996 -14.024 1.111 1.00 93.50 282 SER A O 1
ATOM 2152 N N . GLN A 1 283 ? 3.437 -13.122 -0.897 1.00 96.50 283 GLN A N 1
ATOM 2153 C CA . GLN A 1 283 ? 2.772 -11.849 -0.599 1.00 96.50 283 GLN A CA 1
ATOM 2154 C C . GLN A 1 283 ? 1.253 -12.002 -0.506 1.00 96.50 283 GLN A C 1
ATOM 2156 O O . GLN A 1 283 ? 0.642 -11.431 0.396 1.00 96.50 283 GLN A O 1
ATOM 2161 N N . VAL A 1 284 ? 0.651 -12.814 -1.378 1.00 94.50 284 VAL A N 1
ATOM 2162 C CA . VAL A 1 284 ? -0.779 -13.139 -1.302 1.00 94.50 284 VAL A CA 1
ATOM 2163 C C . VAL A 1 284 ? -1.109 -13.819 0.025 1.00 94.50 284 VAL A C 1
ATOM 2165 O O . VAL A 1 284 ? -1.986 -13.351 0.746 1.00 94.50 284 VAL A O 1
ATOM 2168 N N . ALA A 1 285 ? -0.364 -14.861 0.398 1.00 92.56 285 ALA A N 1
ATOM 2169 C CA . ALA A 1 285 ? -0.540 -15.566 1.662 1.00 92.56 285 ALA A CA 1
ATOM 2170 C C . ALA A 1 285 ? -0.366 -14.625 2.863 1.00 92.56 285 ALA A C 1
ATOM 2172 O O . ALA A 1 285 ? -1.168 -14.667 3.796 1.00 92.56 285 ALA A O 1
ATOM 2173 N N . ARG A 1 286 ? 0.626 -13.723 2.819 1.00 94.88 286 ARG A N 1
ATOM 2174 C CA . ARG A 1 286 ? 0.816 -12.681 3.840 1.00 94.88 286 ARG A CA 1
ATOM 2175 C C . ARG A 1 286 ? -0.401 -11.763 3.947 1.00 94.88 286 ARG A C 1
ATOM 2177 O O . ARG A 1 286 ? -0.855 -11.497 5.056 1.00 94.88 286 ARG A O 1
ATOM 2184 N N . GLY A 1 287 ? -0.944 -11.303 2.821 1.00 94.50 287 GLY A N 1
ATOM 2185 C CA . GLY A 1 287 ? -2.139 -10.458 2.792 1.00 94.50 287 GLY A CA 1
ATOM 2186 C C . GLY A 1 287 ? -3.371 -11.159 3.361 1.00 94.50 287 GLY A C 1
ATOM 2187 O O . GLY A 1 287 ? -4.064 -10.585 4.198 1.00 94.50 287 GLY A O 1
ATOM 2188 N N . MET A 1 288 ? -3.594 -12.418 2.978 1.00 92.62 288 MET A N 1
ATOM 2189 C CA . MET A 1 288 ? -4.693 -13.244 3.493 1.00 92.62 288 MET A CA 1
ATOM 2190 C C . MET A 1 288 ? -4.562 -13.485 5.000 1.00 92.62 288 MET A C 1
ATOM 2192 O O . MET A 1 288 ? -5.535 -13.342 5.737 1.00 92.62 288 MET A O 1
ATOM 2196 N N . ALA A 1 289 ? -3.352 -13.786 5.480 1.00 91.06 289 ALA A N 1
ATOM 2197 C CA . ALA A 1 289 ? -3.084 -13.978 6.901 1.00 91.06 289 ALA A CA 1
ATOM 2198 C C . ALA A 1 289 ? -3.301 -12.690 7.712 1.00 91.06 289 ALA A C 1
ATOM 2200 O O . ALA A 1 289 ? -3.912 -12.734 8.780 1.00 91.06 289 ALA A O 1
ATOM 2201 N N . ASN A 1 290 ? -2.839 -11.542 7.203 1.00 92.88 290 ASN A N 1
ATOM 2202 C CA . ASN A 1 290 ? -3.059 -10.237 7.830 1.00 92.88 290 ASN A CA 1
ATOM 2203 C C . ASN A 1 290 ? -4.553 -9.911 7.935 1.00 92.88 290 ASN A C 1
ATOM 2205 O O . ASN A 1 290 ? -5.017 -9.522 9.006 1.00 92.88 290 ASN A O 1
ATOM 2209 N N . PHE A 1 291 ? -5.305 -10.135 6.854 1.00 90.75 291 PHE A N 1
ATOM 2210 C CA . PHE A 1 291 ? -6.744 -9.903 6.831 1.00 90.75 291 PHE A CA 1
ATOM 2211 C C . PHE A 1 291 ? -7.467 -10.808 7.834 1.00 90.75 291 PHE A C 1
ATOM 2213 O O . PHE A 1 291 ? -8.171 -10.309 8.708 1.00 90.75 291 PHE A O 1
ATOM 2220 N N . ALA A 1 292 ? -7.227 -12.123 7.778 1.00 87.69 292 ALA A N 1
ATOM 2221 C CA . ALA A 1 292 ? -7.854 -13.091 8.678 1.00 87.69 292 ALA A CA 1
ATOM 2222 C C . ALA A 1 292 ? -7.538 -12.797 10.153 1.00 87.69 292 ALA A C 1
ATOM 2224 O O . ALA A 1 292 ? -8.416 -12.868 11.010 1.00 87.69 292 ALA A O 1
ATOM 2225 N N . LYS A 1 293 ? -6.290 -12.418 10.466 1.00 86.56 293 LYS A N 1
ATOM 2226 C CA . LYS A 1 293 ? -5.878 -12.045 11.827 1.00 86.56 293 LYS A CA 1
ATOM 2227 C C . LYS A 1 293 ? -6.681 -10.857 12.362 1.00 86.56 293 LYS A C 1
ATOM 2229 O O . LYS A 1 293 ? -7.066 -10.871 13.530 1.00 86.56 293 LYS A O 1
ATOM 2234 N N . CYS A 1 294 ? -6.899 -9.841 11.535 1.00 82.19 294 CYS A N 1
ATOM 2235 C CA . CYS A 1 294 ? -7.660 -8.651 11.903 1.00 82.19 294 CYS A CA 1
ATOM 2236 C C . CYS A 1 294 ? -9.172 -8.938 11.971 1.00 82.19 294 CYS A C 1
ATOM 2238 O O . CYS A 1 294 ? -9.820 -8.564 12.943 1.00 82.19 294 CYS A O 1
ATOM 2240 N N . GLU A 1 295 ? -9.720 -9.716 11.036 1.00 77.19 295 GLU A N 1
ATOM 2241 C CA . GLU A 1 295 ? -11.129 -10.138 11.054 1.00 77.19 295 GLU A CA 1
ATOM 2242 C C . GLU A 1 295 ? -11.472 -10.961 12.315 1.00 77.19 295 GLU A C 1
ATOM 2244 O O . GLU A 1 295 ? -12.475 -10.704 12.981 1.00 77.19 295 GLU A O 1
ATOM 2249 N N . CYS A 1 296 ? -10.587 -11.874 12.735 1.00 67.69 296 CYS A N 1
ATOM 2250 C CA . CYS A 1 296 ? -10.748 -12.633 13.979 1.00 67.69 296 CYS A CA 1
ATOM 2251 C C . CYS A 1 296 ? -10.765 -11.751 15.241 1.00 67.69 296 CYS A C 1
ATOM 2253 O O . CYS A 1 296 ? -11.445 -12.088 16.212 1.00 67.69 296 CYS A O 1
ATOM 2255 N N . ARG A 1 297 ? -10.038 -10.622 15.261 1.00 68.75 297 ARG A N 1
ATOM 2256 C CA . ARG A 1 297 ? -10.072 -9.683 16.399 1.00 68.75 297 ARG A CA 1
ATOM 2257 C C . ARG A 1 297 ? -11.448 -9.035 16.540 1.00 68.75 297 ARG A C 1
ATOM 2259 O O . ARG A 1 297 ? -11.959 -8.985 17.655 1.00 68.75 297 ARG A O 1
ATOM 2266 N N . ASN A 1 298 ? -12.073 -8.648 15.428 1.00 62.41 298 ASN A N 1
ATOM 2267 C CA . ASN A 1 298 ? -13.429 -8.091 15.418 1.00 62.41 298 ASN A CA 1
ATOM 2268 C C . ASN A 1 298 ? -14.488 -9.090 15.904 1.00 62.41 298 ASN A C 1
ATOM 2270 O O . ASN A 1 298 ? -15.408 -8.705 16.629 1.00 62.41 298 ASN A O 1
ATOM 2274 N N . ILE A 1 299 ? -14.344 -10.374 15.553 1.00 62.25 299 ILE A N 1
ATOM 2275 C CA . ILE A 1 299 ? -15.233 -11.440 16.043 1.00 62.25 299 ILE A CA 1
ATOM 2276 C C . ILE A 1 299 ? -15.116 -11.575 17.565 1.00 62.25 299 ILE A C 1
ATOM 2278 O O . ILE A 1 299 ? -16.128 -11.589 18.264 1.00 62.25 299 ILE A O 1
ATOM 2282 N N . ASN A 1 300 ? -13.889 -11.605 18.091 1.00 62.03 300 ASN A N 1
ATOM 2283 C CA . ASN A 1 300 ? -13.649 -11.753 19.529 1.00 62.03 300 ASN A CA 1
ATOM 2284 C C . ASN A 1 300 ? -14.088 -10.531 20.353 1.00 62.03 300 ASN A C 1
ATOM 2286 O O . ASN A 1 300 ? -14.383 -10.676 21.535 1.00 62.03 300 ASN A O 1
ATOM 2290 N N . GLN A 1 301 ? -14.152 -9.342 19.747 1.00 68.19 301 GLN A N 1
ATOM 2291 C CA . GLN A 1 301 ? -14.648 -8.120 20.391 1.00 68.19 301 GLN A CA 1
ATOM 2292 C C . GLN A 1 301 ? -16.178 -7.959 20.308 1.00 68.19 301 GLN A C 1
ATOM 2294 O O . GLN A 1 301 ? -16.708 -6.950 20.761 1.00 68.19 301 GLN A O 1
ATOM 2299 N N . GLY A 1 302 ? -16.907 -8.933 19.746 1.00 63.31 302 GLY A N 1
ATOM 2300 C CA . GLY A 1 302 ? -18.375 -8.911 19.671 1.00 63.31 302 GLY A CA 1
ATOM 2301 C C . GLY A 1 302 ? -18.956 -7.946 18.628 1.00 63.31 302 GLY A C 1
ATOM 2302 O O . GLY A 1 302 ? -20.176 -7.828 18.522 1.00 63.31 302 GLY A O 1
ATOM 2303 N N . ASN A 1 303 ? -18.104 -7.296 17.829 1.00 60.34 303 ASN A N 1
ATOM 2304 C CA . ASN A 1 303 ? -18.502 -6.315 16.815 1.00 60.34 303 ASN A CA 1
ATOM 2305 C C . ASN A 1 303 ? -18.876 -6.941 15.461 1.00 60.34 303 ASN A C 1
ATOM 2307 O O . ASN A 1 303 ? -19.389 -6.246 14.586 1.00 60.34 303 ASN A O 1
ATOM 2311 N N . TRP A 1 304 ? -18.641 -8.242 15.260 1.00 62.38 304 TRP A N 1
ATOM 2312 C CA . TRP A 1 304 ? -18.886 -8.898 13.974 1.00 62.38 304 TRP A CA 1
ATOM 2313 C C . TRP A 1 304 ? -20.226 -9.644 13.923 1.00 62.38 304 TRP A C 1
ATOM 2315 O O . TRP A 1 304 ? -20.447 -10.604 14.661 1.00 62.38 304 TRP A O 1
ATOM 2325 N N . LYS A 1 305 ? -21.101 -9.262 12.984 1.00 56.97 305 LYS A N 1
ATOM 2326 C CA . LYS A 1 305 ? -22.316 -10.009 12.615 1.00 56.97 305 LYS A CA 1
ATOM 2327 C C . LYS A 1 305 ? -22.274 -10.331 11.117 1.00 56.97 305 LYS A C 1
ATOM 2329 O O . LYS A 1 305 ? -22.664 -9.501 10.306 1.00 56.97 305 LYS A O 1
ATOM 2334 N N . GLY A 1 306 ? -21.803 -11.521 10.733 1.00 67.75 306 GLY A N 1
ATOM 2335 C CA . GLY A 1 306 ? -21.762 -11.939 9.323 1.00 67.75 306 GLY A CA 1
ATOM 2336 C C . GLY A 1 306 ? -20.858 -13.141 9.035 1.00 67.75 306 GLY A C 1
ATOM 2337 O O . GLY A 1 306 ? -20.168 -13.638 9.926 1.00 67.75 306 GLY A O 1
ATOM 2338 N N . ARG A 1 307 ? -20.850 -13.613 7.780 1.00 70.06 307 ARG A N 1
ATOM 2339 C CA . ARG A 1 307 ? -19.831 -14.557 7.277 1.00 70.06 307 ARG A CA 1
ATOM 2340 C 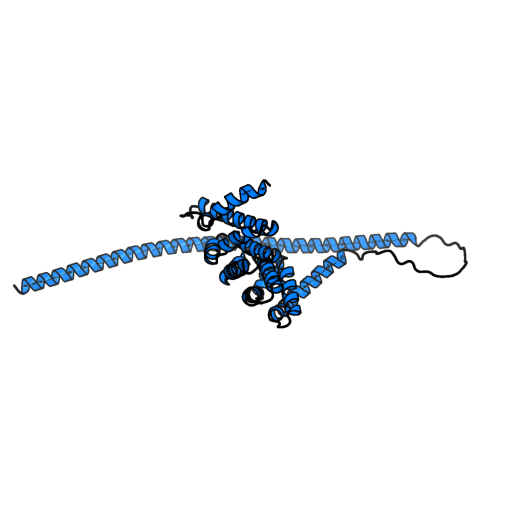C . ARG A 1 307 ? -18.531 -13.796 7.010 1.00 70.06 307 ARG A C 1
ATOM 2342 O O . ARG A 1 307 ? -18.572 -12.598 6.767 1.00 70.06 307 ARG A O 1
ATOM 2349 N N . SER A 1 308 ? -17.390 -14.482 7.078 1.00 78.31 308 SER A N 1
ATOM 2350 C CA . SER A 1 308 ? -16.096 -13.840 6.817 1.00 78.31 308 SER A CA 1
ATOM 2351 C C . SER A 1 308 ? -16.015 -13.322 5.376 1.00 78.31 308 SER A C 1
ATOM 2353 O O . SER A 1 308 ? -16.395 -14.033 4.442 1.00 78.31 308 SER A O 1
ATOM 2355 N N . LEU A 1 309 ? -15.487 -12.111 5.183 1.00 78.81 309 LEU A N 1
ATOM 2356 C CA . LEU A 1 309 ? -15.326 -11.487 3.863 1.00 78.81 309 LEU A CA 1
ATOM 2357 C C . LEU A 1 309 ? -14.382 -12.298 2.972 1.00 78.81 309 LEU A C 1
ATOM 2359 O O . LEU A 1 309 ? -14.597 -12.393 1.766 1.00 78.81 309 LEU A O 1
ATOM 2363 N N . LEU A 1 310 ? -13.380 -12.945 3.573 1.00 81.25 310 LEU A N 1
ATOM 2364 C CA . LEU A 1 310 ? -12.502 -13.879 2.870 1.00 81.25 310 LEU A CA 1
ATOM 2365 C C . LEU A 1 310 ? -13.276 -15.088 2.341 1.00 81.25 310 LEU A C 1
ATOM 2367 O O . LEU A 1 310 ? -13.020 -15.548 1.229 1.00 81.25 310 LEU A O 1
ATOM 2371 N N . ILE A 1 311 ? -14.230 -15.608 3.116 1.00 80.94 311 ILE A N 1
ATOM 2372 C CA . ILE A 1 311 ? -15.069 -16.730 2.681 1.00 80.94 311 ILE A CA 1
ATOM 2373 C C . ILE A 1 311 ? -15.982 -16.301 1.531 1.00 80.94 311 ILE A C 1
ATOM 2375 O O . ILE A 1 311 ? -16.124 -17.052 0.568 1.00 80.94 311 ILE A O 1
ATOM 2379 N N . GLU A 1 312 ? -16.554 -15.098 1.601 1.00 80.12 312 GLU A N 1
ATOM 2380 C CA . GLU A 1 312 ? -17.398 -14.549 0.533 1.00 80.12 312 GLU A CA 1
ATOM 2381 C C . GLU A 1 312 ? -16.639 -14.351 -0.785 1.00 80.12 312 GLU A C 1
ATOM 2383 O O . GLU A 1 312 ? -17.184 -14.650 -1.845 1.00 80.12 312 GLU A O 1
ATOM 2388 N N . ASP A 1 313 ? -15.373 -13.930 -0.726 1.00 79.56 313 ASP A N 1
ATOM 2389 C CA . ASP A 1 313 ? -14.530 -13.749 -1.915 1.00 79.56 313 ASP A CA 1
ATOM 2390 C C . ASP A 1 313 ? -13.841 -15.046 -2.386 1.00 79.56 313 ASP A C 1
ATOM 2392 O O . ASP A 1 313 ? -13.076 -15.032 -3.348 1.00 79.56 313 ASP A O 1
ATOM 2396 N N . GLY A 1 314 ? -14.133 -16.194 -1.764 1.00 80.25 314 GLY A N 1
ATOM 2397 C CA . GLY A 1 314 ? -13.657 -17.502 -2.226 1.00 80.25 314 GLY A CA 1
ATOM 2398 C C . GLY A 1 314 ? -12.272 -17.908 -1.713 1.00 80.25 314 GLY A C 1
ATOM 2399 O O . GLY A 1 314 ? -11.670 -18.844 -2.245 1.00 80.25 314 GLY A O 1
ATOM 2400 N N . ALA A 1 315 ? -11.766 -17.283 -0.645 1.00 81.88 315 ALA A N 1
ATOM 2401 C CA . ALA A 1 315 ? -10.479 -17.645 -0.047 1.00 81.88 315 ALA A CA 1
ATOM 2402 C C . ALA A 1 315 ? -10.433 -19.103 0.443 1.00 81.88 315 ALA A C 1
ATOM 2404 O O . ALA A 1 315 ? -9.372 -19.721 0.427 1.00 81.88 315 ALA A O 1
ATOM 2405 N N . LEU A 1 316 ? -11.568 -19.700 0.830 1.00 78.38 316 LEU A N 1
ATOM 2406 C CA . LEU A 1 316 ? -11.610 -21.115 1.220 1.00 78.38 316 LEU A CA 1
ATOM 2407 C C . LEU A 1 316 ? -11.217 -22.041 0.061 1.00 78.38 316 LEU A C 1
ATOM 2409 O O . LEU A 1 316 ? -10.424 -22.961 0.250 1.00 78.38 316 LEU A O 1
ATOM 2413 N N . HIS A 1 317 ? -11.731 -21.769 -1.142 1.00 79.00 317 HIS A N 1
ATOM 2414 C CA . HIS A 1 317 ? -11.357 -22.514 -2.344 1.00 79.00 317 HIS A CA 1
ATOM 2415 C C . HIS A 1 317 ? -9.853 -22.383 -2.614 1.00 79.00 317 HIS A C 1
ATOM 2417 O O . HIS A 1 317 ? -9.183 -23.366 -2.926 1.00 79.00 317 HIS A O 1
ATOM 2423 N N . TRP A 1 318 ? -9.307 -21.179 -2.419 1.00 78.06 318 TRP A N 1
ATOM 2424 C CA . TRP A 1 318 ? -7.873 -20.931 -2.523 1.00 78.06 318 TRP A CA 1
ATOM 2425 C C . TRP A 1 318 ? -7.043 -21.754 -1.527 1.00 78.06 318 TRP A C 1
ATOM 2427 O O . TRP A 1 318 ? -6.093 -22.415 -1.955 1.00 78.06 318 TRP A O 1
ATOM 2437 N N . ILE A 1 319 ? -7.398 -21.747 -0.234 1.00 76.44 319 ILE A N 1
ATOM 2438 C CA . ILE A 1 319 ? -6.687 -22.507 0.809 1.00 76.44 319 ILE A CA 1
ATOM 2439 C C . ILE A 1 319 ? -6.647 -23.985 0.424 1.00 76.44 319 ILE A C 1
ATOM 2441 O O . ILE A 1 319 ? -5.574 -24.578 0.384 1.00 76.44 319 ILE A O 1
ATOM 2445 N N . VAL A 1 320 ? -7.796 -24.563 0.064 1.00 77.88 320 VAL A N 1
ATOM 2446 C CA . VAL A 1 320 ? -7.892 -25.980 -0.314 1.00 77.88 320 VAL A CA 1
ATOM 2447 C C . VAL A 1 320 ? -7.013 -26.300 -1.528 1.00 77.88 320 VAL A C 1
ATOM 2449 O O . VAL A 1 320 ? -6.263 -27.273 -1.489 1.00 77.88 320 VAL A O 1
ATOM 2452 N N . ALA A 1 321 ? -7.045 -25.465 -2.572 1.00 70.75 321 ALA A N 1
ATOM 2453 C CA . ALA A 1 321 ? -6.248 -25.668 -3.784 1.00 70.75 321 ALA A CA 1
ATOM 2454 C C . ALA A 1 321 ? -4.728 -25.547 -3.549 1.00 70.75 321 ALA A C 1
ATOM 2456 O O . ALA A 1 321 ? -3.940 -26.198 -4.234 1.00 70.75 321 ALA A O 1
ATOM 2457 N N . ASN A 1 322 ? -4.300 -24.728 -2.583 1.00 70.44 322 ASN A N 1
ATOM 2458 C CA . ASN A 1 322 ? -2.881 -24.473 -2.319 1.00 70.44 322 ASN A CA 1
ATOM 2459 C C . ASN A 1 322 ? -2.309 -25.345 -1.195 1.00 70.44 322 ASN A C 1
ATOM 2461 O O . ASN A 1 322 ? -1.110 -25.614 -1.203 1.00 70.44 322 ASN A O 1
ATOM 2465 N N . CYS A 1 323 ? -3.134 -25.877 -0.287 1.00 66.06 323 CYS A N 1
ATOM 2466 C CA . CYS A 1 323 ? -2.699 -26.865 0.705 1.00 66.06 323 CYS A CA 1
ATOM 2467 C C . CYS A 1 323 ? -2.079 -28.111 0.054 1.00 66.06 323 CYS A C 1
ATOM 2469 O O . CYS A 1 323 ? -1.164 -28.703 0.618 1.00 66.06 323 CYS A O 1
ATOM 2471 N N . THR A 1 324 ? -2.519 -28.488 -1.150 1.00 56.22 324 THR A N 1
ATOM 2472 C CA . THR A 1 324 ? -1.951 -29.619 -1.902 1.00 56.22 324 THR A CA 1
ATOM 2473 C C . THR A 1 324 ? -0.665 -29.283 -2.660 1.00 56.22 324 THR A C 1
ATOM 2475 O O . THR A 1 324 ? 0.074 -30.194 -3.023 1.00 56.22 324 THR A O 1
ATOM 2478 N N . ALA A 1 325 ? -0.378 -27.998 -2.898 1.00 54.41 325 ALA A N 1
ATOM 2479 C CA . ALA A 1 325 ? 0.781 -27.553 -3.674 1.00 54.41 325 ALA A CA 1
ATOM 2480 C C . ALA A 1 325 ? 2.087 -27.523 -2.857 1.00 54.41 325 ALA A C 1
ATOM 2482 O O . ALA A 1 325 ? 3.157 -27.629 -3.438 1.00 54.41 325 ALA A O 1
ATOM 2483 N N . PHE A 1 326 ? 2.015 -27.437 -1.523 1.00 46.62 326 PHE A N 1
ATOM 2484 C CA . PHE A 1 326 ? 3.195 -27.433 -0.641 1.00 46.62 326 PHE A CA 1
ATOM 2485 C C . PHE A 1 326 ? 3.751 -28.833 -0.308 1.00 46.62 326 PHE A C 1
ATOM 2487 O O . PHE A 1 326 ? 4.776 -28.934 0.361 1.00 46.62 326 PHE A O 1
ATOM 2494 N N . TYR A 1 327 ? 3.093 -29.906 -0.764 1.00 43.25 327 TYR A N 1
ATOM 2495 C CA . TYR A 1 327 ? 3.529 -31.300 -0.575 1.00 43.25 327 TYR A CA 1
ATOM 2496 C C . TYR A 1 327 ? 4.137 -31.936 -1.842 1.00 43.25 327 TYR A C 1
ATOM 2498 O O . TYR A 1 327 ? 4.260 -33.160 -1.917 1.00 43.25 327 TYR A O 1
ATOM 2506 N N . ARG A 1 328 ? 4.508 -31.132 -2.842 1.00 39.09 328 ARG A N 1
ATOM 2507 C CA . ARG A 1 328 ? 5.248 -31.561 -4.038 1.00 39.09 328 ARG A CA 1
ATOM 2508 C C . ARG A 1 328 ? 6.464 -30.674 -4.241 1.00 39.09 328 ARG A C 1
ATOM 2510 O O . ARG A 1 328 ? 7.475 -31.220 -4.728 1.00 39.09 328 ARG A O 1
#

pLDDT: mean 81.98, std 20.25, range [25.98, 98.75]

=== Feature glossary ===
Key to the feature types in this record:

Secondary structure (8-state, DSSP). Secondary structure is the local, repeating backbone conformation. DSSP classifies it into eight states by reading the hydrogen-bond network: three helix types (H, G, I), two β types (E, B), two non-regular types (T, S), and unstructured coil (-).

Backbone torsions (φ/ψ). Backbone dihedral angles. Every residue except chain termini has a φ (preceding-C → N → Cα → C) and a ψ (N → Cα → C → next-N). They are reported in degrees following the IUPAC sign convention. Secondary structure is essentially a statement about which (φ, ψ) basin each residue occupies.

Predicted aligned error. Predicted Aligned Error (PAE) is an AlphaFold confidence matrix: entry (i, j) is the expected error in the position of residue j, in ångströms, when the prediction is superimposed on the true structure at residue i. Low PAE within a block of residues means that block is internally rigid and well-predicted; high PAE between two blocks means their relative placement is uncertain even if each block individually is confident.

B-factor. B-factor (Debye–Waller factor) reflects atomic displacement in the crystal lattice. It is an experimental observable (units Å²), not a prediction; low values mean the atom is pinned down, high values mean it moves or is heterogeneous across the crystal.

Secondary structure (3-state, P-SEA). Three-state secondary structure (P-SEA) collapses the eight DSSP classes into helix (a), strand (b), and coil (c). P-SEA assigns these from Cα geometry alone — distances and angles — without requiring backbone oxygens, so it works on any Cα trace.

Sequence. Primary structure: the covalent order of the twenty standard amino acids along the backbone. Two proteins with the same sequence will (almost always) fold to the same structure; two with 30% identity often share a fold but not the details.

pLDDT. pLDDT is the predicted lDDT-Cα score: AlphaFold's confidence that the local environment of each residue (all inter-atomic distances within 15 Å) is correctly placed. It is a per-residue number between 0 and 100, with higher meaning more reliable.

InterPro / GO / CATH / organism. Functional annotations link the protein to curated databases. InterPro entries identify conserved domains and families by matching the sequence against member-database signatures (Pfam, PROSITE, CDD, …). Gene Ontology (GO) terms describe molecular function, biological process, and cellular component in a controlled vocabulary. CATH places the structure in a hierarchical fold classification (Class/Architecture/Topology/Homologous-superfamily). The organism is the source species.

Contact-map, Ramachandran, and PAE plots. Three diagnostic plots accompany the record. The Cα contact map visualizes the tertiary structure as a 2D adjacency matrix (8 Å cutoff, sequence-local contacts suppressed). The Ramachandran plot shows the distribution of backbone (φ, ψ) torsions, with points in the α and β basins reflecting secondary structure content. The PAE plot shows AlphaFold's inter-residue confidence as a color matrix.

mmCIF coordinates. The mmCIF table is the protein's shape written out atom by atom. For each backbone N, Cα, C, and carbonyl O, it records an (x, y, z) coordinate triple in Å plus the residue type, chain letter, and residue number.

Radius of gyration, Cα contacts, bounding box. Three whole-structure scalars: the radius of gyration (RMS distance of Cα from centroid, in Å), the count of Cα–Cα contacts (pairs closer than 8 Å and separated by more than four residues in sequence — i.e. tertiary, not local, contacts), and the bounding-box dimensions. Together they distinguish compact globular folds from extended fibres or disordered chains.

Foldseek 3Di. The Foldseek 3Di string encodes local tertiary geometry as a 20-letter alphabet — one character per residue — derived from the relative positions of nearby Cα atoms. Unlike the amino-acid sequence, 3Di is a direct function of the 3D structure, so two proteins with the same fold have similar 3Di strings even at low sequence identity.

Rendered structure images. Six rendered views show the 3D structure from the faces of a cube — i.e. along ±x, ±y, ±z. Rendering representation is drawn randomly per protein from cartoon (secondary-structure ribbons), sticks (backbone bonds), or molecular surface; coloring is either N→C rainbow (blue at the N-terminus through red at the C-terminus) or one color per chain.

Nearest PDB structures. The Foldseek neighbor list gives the closest experimentally determined structures in the PDB, ranked by structural alignment. TM-score near 1 means near-identical fold; near 0.3 means only rough topology match. This is how one finds what a novel 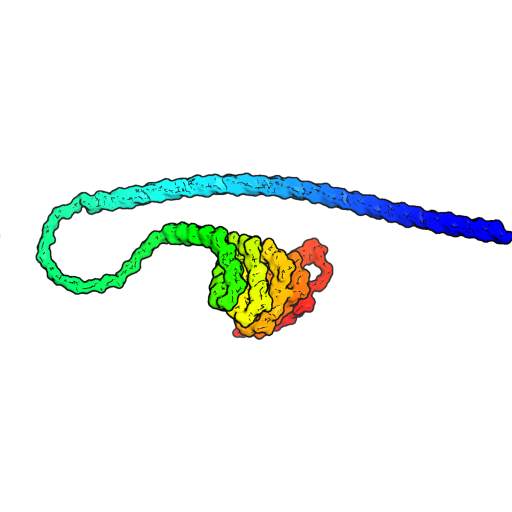AlphaFold prediction most resembles in the solved-structure universe.

Solvent-accessible surface area. SASA measures how much of the protein is reachable by solvent. It is computed by rolling a water-sized probe over the atomic surface and summing the exposed area (Å²). Per-residue SASA distinguishes core (buried, low SASA) from surface (exposed, high SASA) residues; total SASA is a whole-molecule size measure.